Protein AF-A0AAV5GCY9-F1 (afdb_monomer_lite)

Radius of gyration: 39.82 Å; chains: 1; bounding box: 107×51×110 Å

Secondary structure (DSSP, 8-state):
------------------EE-TTT--EESSHHHHHHHHHH-TT-EEETTTTEEESSHHHHHHHHHH-TT-EE-SSSS-EESSHHHHHHHHHHHSEE---TTT--EESSHHHHHHHHHHHSSEETTTTEE-SSHHHHHHHHTSTTT----EE-SSTT---EESSHHHHHHHHHTT-STT---HHHHHHHHHHH-TT-SSB-TTSSSSEEETTTTEEESSHHHHHHHHHHTTT-GGGSHHHHHHHHHHHHHHT-S----

pLDDT: mean 84.49, std 14.39, range [27.75, 96.31]

Foldseek 3Di:
DDDDDDDDDDDPDPPLPWDADVVPGDTHSDPVVVVVCQVPPPCFCADPQVRDTDRDVVVSVVCLVPDPQWDDDPPDGDTDRHVVSNVVCQVPQWDALPDPVPRDIGRDPVVSLVCCVVPFLADPVVRDGDPDDVVSVVVCVDCVNQPFPAAALDPQARDGGSDLLRNQVVQCVQPGPVRRHQVNSLVLCVVLVPVCCFADPPDPAGGAHPLVRDGDNGVSVVVVVVVVCPSVQCVPVVSVVSVVVSSVVVNDPPDDD

InterPro domains:
  IPR013087 Zinc finger C2H2-type [PS00028] (97-120)
  IPR013087 Zinc finger C2H2-type [PS50157] (19-44)
  IPR013087 Zinc finger C2H2-type [PS50157] (207-227)
  IPR013087 Zinc finger C2H2-type [SM00355] (19-44)
  IPR013087 Zinc finger C2H2-type [SM00355] (45-70)
  IPR013087 Zinc finger C2H2-type [SM00355] (71-94)
  IPR013087 Zinc finger C2H2-type [SM00355] (95-120)
  IPR013087 Zinc finger C2H2-type [SM00355] (121-145)
  IPR013087 Zinc finger C2H2-type [SM00355] (150-172)
  IPR013087 Zinc finger C2H2-type [SM00355] (207-228)
  IPR036236 Zinc finger C2H2 superfamily [SSF57667] (203-227)

Organism: NCBI:txid86838

Structure (mmCIF, N/CA/C/O backbone):
data_AF-A0AAV5GCY9-F1
#
_entry.id   AF-A0AAV5GCY9-F1
#
loop_
_atom_site.group_PDB
_atom_site.id
_atom_site.type_symbol
_atom_site.label_atom_id
_atom_site.label_alt_id
_atom_site.label_comp_id
_atom_site.label_asym_id
_atom_site.label_entity_id
_atom_site.label_seq_id
_atom_site.pdbx_PDB_ins_code
_atom_site.Cartn_x
_atom_site.Cartn_y
_atom_site.Cartn_z
_atom_site.occupancy
_atom_site.B_iso_or_equiv
_atom_site.auth_seq_id
_atom_site.auth_comp_id
_atom_site.auth_asym_id
_atom_site.auth_atom_id
_atom_site.pdbx_PDB_model_num
ATOM 1 N N . MET A 1 1 ? 71.955 34.779 -68.362 1.00 32.94 1 MET A N 1
ATOM 2 C CA . MET A 1 1 ? 71.242 35.366 -69.518 1.00 32.94 1 MET A CA 1
ATOM 3 C C . MET A 1 1 ? 71.117 34.241 -70.536 1.00 32.94 1 MET A C 1
ATOM 5 O O . MET A 1 1 ? 72.150 33.699 -70.878 1.00 32.94 1 MET A O 1
ATOM 9 N N . SER A 1 2 ? 69.975 33.725 -70.971 1.00 30.73 2 SER A N 1
ATOM 10 C CA . SER A 1 2 ? 68.568 34.109 -70.846 1.00 30.73 2 SER A CA 1
ATOM 11 C C . SER A 1 2 ? 67.722 32.871 -71.202 1.00 30.73 2 SER A C 1
ATOM 13 O O . SER A 1 2 ? 68.187 32.002 -71.934 1.00 30.73 2 SER A O 1
ATOM 15 N N . TRP A 1 3 ? 66.513 32.781 -70.649 1.00 27.75 3 TRP A N 1
ATOM 16 C CA . TRP A 1 3 ? 65.523 31.716 -70.867 1.00 27.75 3 TRP A CA 1
ATOM 17 C C . TRP A 1 3 ? 64.824 31.798 -72.236 1.00 27.75 3 TRP A C 1
ATOM 19 O O . TRP A 1 3 ? 64.606 32.911 -72.707 1.00 27.75 3 TRP A O 1
ATOM 29 N N . SER A 1 4 ? 64.338 30.665 -72.776 1.00 30.11 4 SER A N 1
ATOM 30 C CA . SER A 1 4 ? 62.956 30.474 -73.312 1.00 30.11 4 SER A CA 1
ATOM 31 C C . SER A 1 4 ? 62.660 28.962 -73.478 1.00 30.11 4 SER A C 1
ATOM 33 O O . SER A 1 4 ? 63.442 28.282 -74.132 1.00 30.11 4 SER A O 1
ATOM 35 N N . SER A 1 5 ? 61.711 28.394 -72.712 1.00 35.44 5 SER A N 1
ATOM 36 C CA . SER A 1 5 ? 60.348 27.929 -73.111 1.00 35.44 5 SER A CA 1
ATOM 37 C C . SER A 1 5 ? 60.340 26.529 -73.773 1.00 35.44 5 SER A C 1
ATOM 39 O O . SER A 1 5 ? 61.157 26.266 -74.641 1.00 35.44 5 SER A O 1
ATOM 41 N N . SER A 1 6 ? 59.513 25.548 -73.381 1.00 32.75 6 SER A N 1
ATOM 42 C CA . SER A 1 6 ? 58.045 25.602 -73.287 1.00 32.75 6 SER A CA 1
ATOM 43 C C . SER A 1 6 ? 57.439 24.458 -72.447 1.00 32.75 6 SER A C 1
ATOM 45 O O . SER A 1 6 ? 58.016 23.380 -72.354 1.00 32.75 6 SER A O 1
ATOM 47 N N . ASP A 1 7 ? 56.257 24.752 -71.894 1.00 36.19 7 ASP A N 1
ATOM 48 C CA . ASP A 1 7 ? 55.122 23.909 -71.475 1.00 36.19 7 ASP A CA 1
ATOM 49 C C . ASP A 1 7 ? 55.261 22.388 -71.307 1.00 36.19 7 ASP A C 1
ATOM 51 O O . ASP A 1 7 ? 55.578 21.662 -72.246 1.00 36.19 7 ASP A O 1
ATOM 55 N N . SER A 1 8 ? 54.758 21.901 -70.166 1.00 35.72 8 SER A N 1
ATOM 56 C CA . SER A 1 8 ? 53.741 20.838 -70.125 1.00 35.72 8 SER A CA 1
ATOM 57 C C . SER A 1 8 ? 53.101 20.787 -68.740 1.00 35.72 8 SER A C 1
ATOM 59 O O . SER A 1 8 ? 53.726 20.411 -67.750 1.00 35.72 8 SER A O 1
ATOM 61 N N . SER A 1 9 ? 51.828 21.174 -68.682 1.00 48.03 9 SER A N 1
ATOM 62 C CA . SER A 1 9 ? 50.935 20.866 -67.571 1.00 48.03 9 SER A CA 1
ATOM 63 C C . SER A 1 9 ? 50.757 19.349 -67.463 1.00 48.03 9 SER A C 1
ATOM 65 O O . SER A 1 9 ? 50.351 18.708 -68.429 1.00 48.03 9 SER A O 1
ATOM 67 N N . SER A 1 10 ? 51.006 18.778 -66.287 1.00 42.69 10 SER A N 1
ATOM 68 C CA . SER A 1 10 ? 50.589 17.414 -65.955 1.00 42.69 10 SER A CA 1
ATOM 69 C C . SER A 1 10 ? 49.877 17.418 -64.605 1.00 42.69 10 SER A C 1
ATOM 71 O O . SER A 1 10 ? 50.486 17.344 -63.537 1.00 42.69 10 SER A O 1
ATOM 73 N N . ASP A 1 11 ? 48.566 17.598 -64.732 1.00 45.50 11 ASP A N 1
ATOM 74 C CA . ASP A 1 11 ? 47.480 17.069 -63.914 1.00 45.50 11 ASP A CA 1
ATOM 75 C C . ASP A 1 11 ? 47.922 16.051 -62.846 1.00 45.50 11 ASP A C 1
ATOM 77 O O . ASP A 1 11 ? 48.211 14.889 -63.131 1.00 45.50 11 ASP A O 1
ATOM 81 N N . SER A 1 12 ? 47.994 16.502 -61.594 1.00 42.00 12 SER A N 1
ATOM 82 C CA . SER A 1 12 ? 48.165 15.627 -60.433 1.00 42.00 12 SER A CA 1
ATOM 83 C C . SER A 1 12 ? 46.777 15.327 -59.877 1.00 42.00 12 SER A C 1
ATOM 85 O O . SER A 1 12 ? 46.265 16.023 -58.998 1.00 42.00 12 SER A O 1
ATOM 87 N N . GLY A 1 13 ? 46.155 14.293 -60.442 1.00 43.91 13 GLY A N 1
ATOM 88 C CA . GLY A 1 13 ? 44.880 13.758 -59.993 1.00 43.91 13 GLY A CA 1
ATOM 89 C C . GLY A 1 13 ? 44.927 13.362 -58.518 1.00 43.91 13 GLY A C 1
ATOM 90 O O . GLY A 1 13 ? 45.417 12.293 -58.155 1.00 43.91 13 GLY A O 1
ATOM 91 N N . TYR A 1 14 ? 44.352 14.206 -57.664 1.00 44.69 14 TYR A N 1
ATOM 92 C CA . TYR A 1 14 ? 43.830 13.776 -56.375 1.00 44.69 14 TYR A CA 1
ATOM 93 C C . TYR A 1 14 ? 42.652 12.842 -56.665 1.00 44.69 14 TYR A C 1
ATOM 95 O O . TYR A 1 14 ? 41.531 13.296 -56.911 1.00 44.69 14 TYR A O 1
ATOM 103 N N . TYR A 1 15 ? 42.892 11.531 -56.667 1.00 51.78 15 TYR A N 1
ATOM 104 C CA . TYR A 1 15 ? 41.814 10.551 -56.603 1.00 51.78 15 TYR A CA 1
ATOM 105 C C . TYR A 1 15 ? 41.057 10.782 -55.291 1.00 51.78 15 TYR A C 1
ATOM 107 O O . TYR A 1 15 ? 41.449 10.329 -54.221 1.00 51.78 15 TYR A O 1
ATOM 115 N N . SER A 1 16 ? 39.971 11.549 -55.378 1.00 59.72 16 SER A N 1
ATOM 116 C CA . SER A 1 16 ? 38.913 11.579 -54.377 1.00 59.72 16 SER A CA 1
ATOM 117 C C . SER A 1 16 ? 38.298 10.184 -54.364 1.00 59.72 16 SER A C 1
ATOM 119 O O . SER A 1 16 ? 37.393 9.888 -55.145 1.00 59.72 16 SER A O 1
ATOM 121 N N . GLU A 1 17 ? 38.841 9.305 -53.528 1.00 73.69 17 GLU A N 1
ATOM 122 C CA . GLU A 1 17 ? 38.306 7.966 -53.327 1.00 73.69 17 GLU A CA 1
ATOM 123 C C . GLU A 1 17 ? 36.902 8.108 -52.730 1.00 73.69 17 GLU A C 1
ATOM 125 O O . GLU A 1 17 ? 36.712 8.476 -51.570 1.00 73.69 17 GLU A O 1
ATOM 130 N N . ARG A 1 18 ? 35.889 7.947 -53.586 1.00 82.19 18 ARG A N 1
ATOM 131 C CA . ARG A 1 18 ? 34.488 8.042 -53.185 1.00 82.19 18 ARG A CA 1
ATOM 132 C C . ARG A 1 18 ? 34.117 6.782 -52.421 1.00 82.19 18 ARG A C 1
ATOM 134 O O . ARG A 1 18 ? 34.361 5.670 -52.880 1.00 82.19 18 ARG A O 1
ATOM 141 N N . ILE A 1 19 ? 33.475 6.964 -51.278 1.00 86.88 19 ILE A N 1
ATOM 142 C CA . ILE A 1 19 ? 33.026 5.872 -50.425 1.00 86.88 19 ILE A CA 1
ATOM 143 C C . ILE A 1 19 ? 31.611 5.496 -50.855 1.00 86.88 19 ILE A C 1
ATOM 145 O O . ILE A 1 19 ? 30.683 6.296 -50.736 1.00 86.88 19 ILE A O 1
ATOM 149 N N . ARG A 1 20 ? 31.443 4.281 -51.377 1.00 85.94 20 ARG A N 1
ATOM 150 C CA . ARG A 1 20 ? 30.152 3.779 -51.854 1.00 85.94 20 ARG A CA 1
ATOM 151 C C . ARG A 1 20 ? 29.390 3.053 -50.748 1.00 85.94 20 ARG A C 1
ATOM 153 O O . ARG A 1 20 ? 29.887 2.084 -50.179 1.00 85.94 20 ARG A O 1
ATOM 160 N N . CYS A 1 21 ? 28.147 3.460 -50.519 1.00 85.19 21 CYS A N 1
ATOM 161 C CA . CYS A 1 21 ? 27.141 2.673 -49.812 1.00 85.19 21 CYS A CA 1
ATOM 162 C C . CYS A 1 21 ? 26.881 1.385 -50.601 1.00 85.19 21 CYS A C 1
ATOM 164 O O . CYS A 1 21 ? 26.284 1.431 -51.676 1.00 85.19 21 CYS A O 1
ATOM 166 N N . ARG A 1 22 ? 27.343 0.235 -50.101 1.00 77.06 22 ARG A N 1
ATOM 167 C CA . ARG A 1 22 ? 27.166 -1.056 -50.789 1.00 77.06 22 ARG A CA 1
ATOM 168 C C . ARG A 1 22 ? 25.694 -1.446 -50.995 1.00 77.06 22 ARG A C 1
ATOM 170 O O . ARG A 1 22 ? 25.385 -1.847 -52.113 1.00 77.06 22 ARG A O 1
ATOM 177 N N . PRO A 1 23 ? 24.784 -1.286 -50.013 1.00 73.31 23 PRO A N 1
ATOM 178 C CA . PRO A 1 23 ? 23.407 -1.755 -50.178 1.00 73.31 23 PRO A CA 1
ATOM 179 C C . PRO A 1 23 ? 22.561 -0.854 -51.095 1.00 73.31 23 PRO A C 1
ATOM 181 O O . PRO A 1 23 ? 21.661 -1.327 -51.779 1.00 73.31 23 PRO A O 1
ATOM 184 N N . CYS A 1 24 ? 22.865 0.447 -51.165 1.00 81.69 24 CYS A N 1
ATOM 185 C CA . CYS A 1 24 ? 22.074 1.423 -51.922 1.00 81.69 24 CYS A CA 1
ATOM 186 C C . CYS A 1 24 ? 22.770 1.998 -53.169 1.00 81.69 24 CYS A C 1
ATOM 188 O O . CYS A 1 24 ? 22.149 2.721 -53.950 1.00 81.69 24 CYS A O 1
ATOM 190 N N . GLY A 1 25 ? 24.068 1.735 -53.342 1.00 83.38 25 GLY A N 1
ATOM 191 C CA . GLY A 1 25 ? 24.880 2.184 -54.475 1.00 83.38 25 GLY A CA 1
ATOM 192 C C . GLY A 1 25 ? 25.250 3.673 -54.491 1.00 83.38 25 GLY A C 1
ATOM 193 O O . GLY A 1 25 ? 25.898 4.108 -55.441 1.00 83.38 25 GLY A O 1
ATOM 194 N N . ARG A 1 26 ? 24.866 4.473 -53.483 1.00 86.56 26 ARG A N 1
ATOM 195 C CA . ARG A 1 26 ? 25.207 5.909 -53.424 1.00 86.56 26 ARG A CA 1
ATOM 196 C C . ARG A 1 26 ? 26.676 6.139 -53.078 1.00 86.56 26 ARG A C 1
ATOM 198 O O . ARG A 1 26 ? 27.199 5.526 -52.154 1.00 86.56 26 ARG A O 1
ATOM 205 N N . ASP A 1 27 ? 27.297 7.087 -53.771 1.00 90.88 27 ASP A N 1
ATOM 206 C CA . ASP A 1 27 ? 28.681 7.500 -53.545 1.00 90.88 27 ASP A CA 1
ATOM 207 C C . ASP A 1 27 ? 28.753 8.752 -52.655 1.00 90.88 27 ASP A C 1
ATOM 209 O O . ASP A 1 27 ? 28.062 9.746 -52.893 1.00 90.88 27 ASP A O 1
ATOM 213 N N . PHE A 1 28 ? 29.639 8.725 -51.663 1.00 90.06 28 PHE A N 1
ATOM 214 C CA . PHE A 1 28 ? 29.877 9.806 -50.710 1.00 90.06 28 PHE A CA 1
ATOM 215 C C . PHE A 1 28 ? 31.332 10.267 -50.779 1.00 90.06 28 PHE A C 1
ATOM 217 O O . PHE A 1 28 ? 32.243 9.483 -51.035 1.00 90.06 28 PHE A O 1
ATOM 224 N N . LYS A 1 29 ? 31.567 11.561 -50.547 1.00 89.06 29 LYS A N 1
ATOM 225 C CA . LYS A 1 29 ? 32.923 12.139 -50.553 1.00 89.06 29 LYS A CA 1
ATOM 226 C C . LYS A 1 29 ? 33.670 11.955 -49.226 1.00 89.06 29 LYS A C 1
ATOM 228 O O . LYS A 1 29 ? 34.883 12.104 -49.204 1.00 89.06 29 LYS A O 1
ATOM 233 N N . GLN A 1 30 ? 32.952 11.696 -48.132 1.00 88.69 30 GLN A N 1
ATOM 234 C CA . GLN A 1 30 ? 33.478 11.602 -46.765 1.00 88.69 30 GLN A CA 1
ATOM 235 C C . GLN A 1 30 ? 32.725 10.510 -45.994 1.00 88.69 30 GLN A C 1
ATOM 237 O O . GLN A 1 30 ? 31.544 10.276 -46.265 1.00 88.69 30 GLN A O 1
ATOM 242 N N . ARG A 1 31 ? 33.400 9.855 -45.038 1.00 86.50 31 ARG A N 1
ATOM 243 C CA . ARG A 1 31 ? 32.840 8.745 -44.242 1.00 86.50 31 ARG A CA 1
ATOM 244 C C . ARG A 1 31 ? 31.673 9.200 -43.362 1.00 86.50 31 ARG A C 1
ATOM 246 O O . ARG A 1 31 ? 30.641 8.547 -43.364 1.00 86.50 31 ARG A O 1
ATOM 253 N N . GLU A 1 32 ? 31.788 10.366 -42.737 1.00 88.31 32 GLU A N 1
ATOM 254 C CA . GLU A 1 32 ? 30.741 10.977 -41.900 1.00 88.31 32 GLU A CA 1
ATOM 255 C C . GLU A 1 32 ? 29.411 11.151 -42.657 1.00 88.31 32 GLU A C 1
ATOM 257 O O . GLU A 1 32 ? 28.328 10.913 -42.119 1.00 88.31 32 GLU A O 1
ATOM 262 N N . HIS A 1 33 ? 29.474 11.511 -43.944 1.00 89.88 33 HIS A N 1
ATOM 263 C CA . HIS A 1 33 ? 28.285 11.636 -44.789 1.00 89.88 33 HIS A CA 1
ATOM 264 C C . HIS A 1 33 ? 27.650 10.280 -45.124 1.00 89.88 33 HIS A C 1
ATOM 266 O O . HIS A 1 33 ? 26.426 10.199 -45.229 1.00 89.88 33 HIS A O 1
ATOM 272 N N . LEU A 1 34 ? 28.457 9.225 -45.286 1.00 89.12 34 LEU A N 1
ATOM 273 C CA . LEU A 1 34 ? 27.946 7.863 -45.444 1.00 89.12 34 LEU A CA 1
ATOM 274 C C . LEU A 1 34 ? 27.286 7.382 -44.146 1.00 89.12 34 LEU A C 1
ATOM 276 O O . LEU A 1 34 ? 26.174 6.872 -44.196 1.00 89.12 34 LEU A O 1
ATOM 280 N N . GLU A 1 35 ? 27.922 7.578 -42.992 1.00 86.69 35 GLU A N 1
ATOM 281 C CA . GLU A 1 35 ? 27.365 7.189 -41.687 1.00 86.69 35 GLU A CA 1
ATOM 282 C C . GLU A 1 35 ? 26.045 7.914 -41.403 1.00 86.69 35 GLU A C 1
ATOM 284 O O . GLU A 1 35 ? 25.039 7.284 -41.077 1.00 86.69 35 GLU A O 1
ATOM 289 N N . THR A 1 36 ? 26.004 9.228 -41.642 1.00 88.69 36 THR A N 1
ATOM 290 C CA . THR A 1 36 ? 24.774 10.027 -41.531 1.00 88.69 36 THR A CA 1
ATOM 291 C C . THR A 1 36 ? 23.685 9.518 -42.477 1.00 88.69 36 THR A C 1
ATOM 293 O O . THR A 1 36 ? 22.506 9.506 -42.119 1.00 88.69 36 THR A O 1
ATOM 296 N N . HIS A 1 37 ? 24.054 9.087 -43.686 1.00 89.88 37 HIS A N 1
ATOM 297 C CA . HIS A 1 37 ? 23.112 8.483 -44.622 1.00 89.88 37 HIS A CA 1
ATOM 298 C C . HIS A 1 37 ? 22.570 7.141 -44.118 1.00 89.88 37 HIS A C 1
ATOM 300 O O . HIS A 1 37 ? 21.356 6.946 -44.160 1.00 89.88 37 HIS A O 1
ATOM 306 N N . LEU A 1 38 ? 23.435 6.248 -43.635 1.00 88.25 38 LEU A N 1
ATOM 307 C CA . LEU A 1 38 ? 23.048 4.928 -43.128 1.00 88.25 38 LEU A CA 1
ATOM 308 C C . LEU A 1 38 ? 22.129 5.029 -41.901 1.00 88.25 38 LEU A C 1
ATOM 310 O O . LEU A 1 38 ? 21.199 4.241 -41.776 1.00 88.25 38 LEU A O 1
ATOM 314 N N . LEU A 1 39 ? 22.334 6.028 -41.037 1.00 85.19 39 LEU A N 1
ATOM 315 C CA . LEU A 1 39 ? 21.514 6.241 -39.838 1.00 85.19 39 LEU A CA 1
ATOM 316 C C . LEU A 1 39 ? 20.130 6.845 -40.120 1.00 85.19 39 LEU A C 1
ATOM 318 O O . LEU A 1 39 ? 19.180 6.553 -39.401 1.00 85.19 39 LEU A O 1
ATOM 322 N N . ASN A 1 40 ? 20.014 7.716 -41.127 1.00 85.19 40 ASN A N 1
ATOM 323 C CA . ASN A 1 40 ? 18.791 8.501 -41.362 1.00 85.19 40 ASN A CA 1
ATOM 324 C C . ASN A 1 40 ? 17.963 8.023 -42.562 1.00 85.19 40 ASN A C 1
ATOM 326 O O . ASN A 1 40 ? 16.840 8.482 -42.776 1.00 85.19 40 ASN A O 1
ATOM 330 N N . SER A 1 41 ? 18.519 7.147 -43.394 1.00 86.19 41 SER A N 1
ATOM 331 C CA . SER A 1 41 ? 17.812 6.599 -44.545 1.00 86.19 41 SER A CA 1
ATOM 332 C C . SER A 1 41 ? 16.799 5.556 -44.092 1.00 86.19 41 SER A C 1
ATOM 334 O O . SER A 1 41 ? 17.158 4.564 -43.473 1.00 86.19 41 SER A O 1
ATOM 336 N N . ASN A 1 42 ? 15.546 5.706 -44.514 1.00 82.94 42 ASN A N 1
ATOM 337 C CA . ASN A 1 42 ? 14.511 4.687 -44.317 1.00 82.94 42 ASN A CA 1
ATOM 338 C C . ASN A 1 42 ? 14.753 3.384 -45.103 1.00 82.94 42 ASN A C 1
ATOM 340 O O . ASN A 1 42 ? 13.961 2.457 -44.990 1.00 82.94 42 ASN A O 1
ATOM 344 N N . LYS A 1 43 ? 15.801 3.339 -45.935 1.00 82.88 43 LYS A N 1
ATOM 345 C CA . LYS A 1 43 ? 16.224 2.147 -46.682 1.00 82.88 43 LYS A CA 1
ATOM 346 C C . LYS A 1 43 ? 17.263 1.300 -45.949 1.00 82.88 43 LYS A C 1
ATOM 348 O O . LYS A 1 43 ? 17.649 0.275 -46.491 1.00 82.88 43 LYS A O 1
ATOM 353 N N . HIS A 1 44 ? 17.750 1.764 -44.802 1.00 86.25 44 HIS A N 1
ATOM 354 C CA . HIS A 1 44 ? 18.764 1.077 -44.014 1.00 86.25 44 HIS A CA 1
ATOM 355 C C . HIS A 1 44 ? 18.246 0.880 -42.595 1.00 86.25 44 HIS A C 1
ATOM 357 O O . HIS A 1 44 ? 17.615 1.772 -42.019 1.00 86.25 44 HIS A O 1
ATOM 363 N N . HIS A 1 45 ? 18.550 -0.274 -42.017 1.00 90.88 45 HIS A N 1
ATOM 364 C CA . HIS A 1 45 ? 1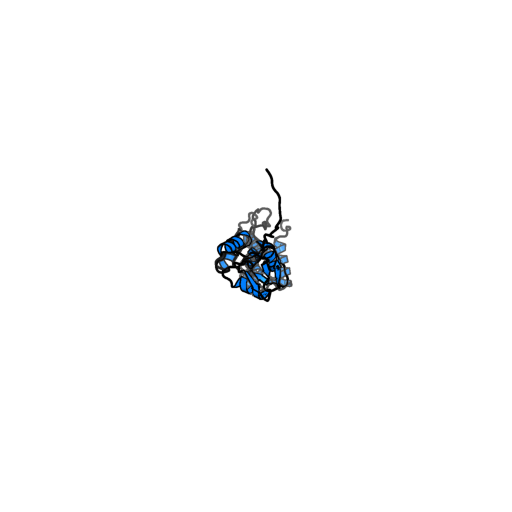8.347 -0.532 -40.598 1.00 90.88 45 HIS A CA 1
ATOM 365 C C . HIS A 1 45 ? 19.714 -0.781 -39.986 1.00 90.88 45 HIS A C 1
ATOM 367 O O . HIS A 1 45 ? 20.041 -1.884 -39.583 1.00 90.88 45 HIS A O 1
ATOM 373 N N . TYR A 1 46 ? 20.537 0.265 -39.961 1.00 89.69 46 TYR A N 1
ATOM 374 C CA . TYR A 1 46 ? 21.967 0.131 -39.723 1.00 89.69 46 TYR A CA 1
ATOM 375 C C . TYR A 1 46 ? 22.347 0.187 -38.238 1.00 89.69 46 TYR A C 1
ATOM 377 O O . TYR A 1 46 ? 21.977 1.117 -37.511 1.00 89.69 46 TYR A O 1
ATOM 385 N N . CYS A 1 47 ? 23.159 -0.773 -37.796 1.00 91.00 47 CYS A N 1
ATOM 386 C CA . CYS A 1 47 ? 23.856 -0.728 -36.520 1.00 91.00 47 CYS A CA 1
ATOM 387 C C . CYS A 1 47 ? 25.248 -0.114 -36.706 1.00 91.00 47 CYS A C 1
ATOM 389 O O . CYS A 1 47 ? 26.166 -0.769 -37.196 1.00 91.00 47 CYS A O 1
ATOM 391 N N . LEU A 1 48 ? 25.435 1.137 -36.271 1.00 87.31 48 LEU A N 1
ATOM 392 C CA . LEU A 1 48 ? 26.727 1.826 -36.393 1.00 87.31 48 LEU A CA 1
ATOM 393 C C . LEU A 1 48 ? 27.852 1.121 -35.620 1.00 87.31 48 LEU A C 1
ATOM 395 O O . LEU A 1 48 ? 28.963 1.020 -36.130 1.00 87.31 48 LEU A O 1
ATOM 399 N N . ARG A 1 49 ? 27.560 0.610 -34.417 1.00 89.12 49 ARG A N 1
ATOM 400 C CA . ARG A 1 49 ? 28.557 -0.024 -33.539 1.00 89.12 49 ARG A CA 1
ATOM 401 C C . ARG A 1 49 ? 29.104 -1.322 -34.138 1.00 89.12 49 ARG A C 1
ATOM 403 O O . ARG A 1 49 ? 30.311 -1.528 -34.135 1.00 89.12 49 ARG A O 1
ATOM 410 N N . CYS A 1 50 ? 28.230 -2.161 -34.690 1.00 90.88 50 CYS A N 1
ATOM 411 C CA . CYS A 1 50 ? 28.618 -3.425 -35.323 1.00 90.88 50 CYS A CA 1
ATOM 412 C C . CYS A 1 50 ? 28.963 -3.270 -36.809 1.00 90.88 50 CYS A C 1
ATOM 414 O O . CYS A 1 50 ? 29.536 -4.175 -37.404 1.00 90.88 50 CYS A O 1
ATOM 416 N N . SER A 1 51 ? 28.665 -2.107 -37.396 1.00 89.06 51 SER A N 1
ATOM 417 C CA . SER A 1 51 ? 28.800 -1.833 -38.828 1.00 89.06 51 SER A CA 1
ATOM 418 C C . SER A 1 51 ? 28.012 -2.804 -39.721 1.00 89.06 51 SER A C 1
ATOM 420 O O . SER A 1 51 ? 28.476 -3.193 -40.793 1.00 89.06 51 SER A O 1
ATOM 422 N N . GLU A 1 52 ? 26.807 -3.176 -39.285 1.00 88.38 52 GLU A N 1
ATOM 423 C CA . GLU A 1 52 ? 25.921 -4.123 -39.973 1.00 88.38 52 GLU A CA 1
ATOM 424 C C . GLU A 1 52 ? 24.628 -3.439 -40.430 1.00 88.38 52 GLU A C 1
ATOM 426 O O . GLU A 1 52 ? 24.055 -2.626 -39.703 1.00 88.38 52 GLU A O 1
ATOM 431 N N . ASP A 1 53 ? 24.176 -3.758 -41.645 1.00 89.44 53 ASP A N 1
ATOM 432 C CA . ASP A 1 53 ? 22.890 -3.313 -42.194 1.00 89.44 53 ASP A CA 1
ATOM 433 C C . ASP A 1 53 ? 21.912 -4.483 -42.185 1.00 89.44 53 ASP A C 1
ATOM 435 O O . ASP A 1 53 ? 22.256 -5.574 -42.643 1.00 89.44 53 ASP A O 1
ATOM 439 N N . PHE A 1 54 ? 20.715 -4.248 -41.658 1.00 90.69 54 PHE A N 1
ATOM 440 C CA . PHE A 1 54 ? 19.687 -5.265 -41.486 1.00 90.69 54 PHE A CA 1
ATOM 441 C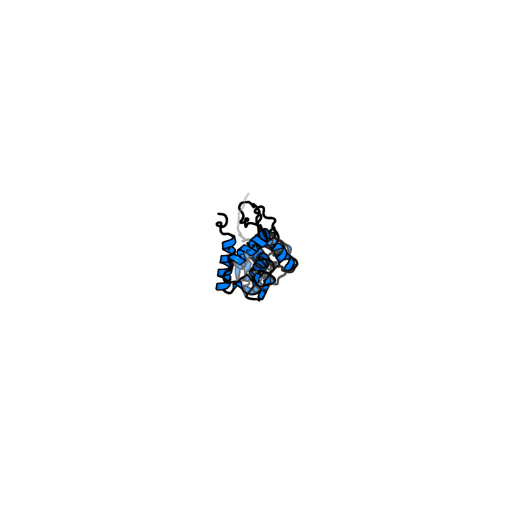 C . PHE A 1 54 ? 18.539 -5.047 -42.472 1.00 90.69 54 PHE A C 1
ATOM 443 O O . PHE A 1 54 ? 18.210 -3.912 -42.826 1.00 90.69 54 PHE A O 1
ATOM 450 N N . ASP A 1 55 ? 17.898 -6.138 -42.892 1.00 89.19 55 ASP A N 1
ATOM 451 C CA . ASP A 1 55 ? 16.799 -6.086 -43.862 1.00 89.19 55 ASP A CA 1
ATOM 452 C C . ASP A 1 55 ? 15.546 -5.418 -43.278 1.00 89.19 55 ASP A C 1
ATOM 454 O O . ASP A 1 55 ? 14.812 -4.733 -43.996 1.00 89.19 55 ASP A O 1
ATOM 458 N N . THR A 1 56 ? 15.304 -5.580 -41.970 1.00 91.56 56 THR A N 1
ATOM 459 C CA . THR A 1 56 ? 14.167 -4.963 -41.276 1.00 91.56 56 THR A CA 1
ATOM 460 C C . THR A 1 56 ? 14.558 -4.281 -39.965 1.00 91.56 56 THR A C 1
ATOM 462 O O . THR A 1 56 ? 15.578 -4.572 -39.339 1.00 91.56 56 THR A O 1
ATOM 465 N N . HIS A 1 57 ? 13.698 -3.366 -39.505 1.00 90.56 57 HIS A N 1
ATOM 466 C CA . HIS A 1 57 ? 13.862 -2.738 -38.195 1.00 90.56 57 HIS A CA 1
ATOM 467 C C . HIS A 1 57 ? 13.793 -3.757 -37.050 1.00 90.56 57 HIS A C 1
ATOM 469 O O . HIS A 1 57 ? 14.465 -3.560 -36.043 1.00 90.56 57 HIS A O 1
ATOM 475 N N . SER A 1 58 ? 12.999 -4.828 -37.195 1.00 93.69 58 SER A N 1
ATOM 476 C CA . SER A 1 58 ? 12.917 -5.883 -36.178 1.00 93.69 58 SER A CA 1
ATOM 477 C C . SER A 1 58 ? 14.256 -6.592 -36.040 1.00 93.69 58 SER A C 1
ATOM 479 O O . SER A 1 58 ? 14.766 -6.677 -34.931 1.00 93.69 58 SER A O 1
ATOM 481 N N . ASP A 1 59 ? 14.879 -6.965 -37.161 1.00 94.69 59 ASP A N 1
ATOM 482 C CA . ASP A 1 59 ? 16.169 -7.664 -37.159 1.00 94.69 59 ASP A CA 1
ATOM 483 C C . ASP A 1 59 ? 17.272 -6.819 -36.505 1.00 94.69 59 ASP A C 1
ATOM 485 O O . ASP A 1 59 ? 18.077 -7.336 -35.736 1.00 94.69 59 ASP A O 1
ATOM 489 N N . LEU A 1 60 ? 17.276 -5.498 -36.731 1.00 92.88 60 LEU A N 1
ATOM 490 C CA . LEU A 1 60 ? 18.184 -4.581 -36.031 1.00 92.88 60 LEU A CA 1
ATOM 491 C C . LEU A 1 60 ? 17.932 -4.567 -34.515 1.00 92.88 60 LEU A C 1
ATOM 493 O O . LEU A 1 60 ? 18.874 -4.491 -33.726 1.00 92.88 60 LEU A O 1
ATOM 497 N N . ILE A 1 61 ? 16.668 -4.564 -34.090 1.00 91.88 61 ILE A N 1
ATOM 498 C CA . ILE A 1 61 ? 16.312 -4.564 -32.667 1.00 91.88 61 ILE A CA 1
ATOM 499 C C . ILE A 1 61 ? 16.706 -5.888 -32.013 1.00 91.88 61 ILE A C 1
ATOM 501 O O . ILE A 1 61 ? 17.281 -5.851 -30.924 1.00 91.88 61 ILE A O 1
ATOM 505 N N . ASP A 1 62 ? 16.448 -7.010 -32.679 1.00 93.88 62 ASP A N 1
ATOM 506 C CA . ASP A 1 62 ? 16.796 -8.351 -32.213 1.00 93.88 62 ASP A CA 1
ATOM 507 C C . ASP A 1 62 ? 18.318 -8.509 -32.129 1.00 93.88 62 ASP A C 1
ATOM 509 O O . ASP A 1 62 ? 18.835 -8.846 -31.063 1.00 93.88 62 ASP A O 1
ATOM 513 N N . HIS A 1 63 ? 19.056 -8.086 -33.163 1.00 94.44 63 HIS A N 1
ATOM 514 C CA . HIS A 1 63 ? 20.518 -7.994 -33.127 1.00 94.44 63 HIS A CA 1
ATOM 515 C C . HIS A 1 63 ? 21.017 -7.224 -31.903 1.00 94.44 63 HIS A C 1
ATOM 517 O O . HIS A 1 63 ? 21.894 -7.697 -31.185 1.00 94.44 63 HIS A O 1
ATOM 523 N N . LYS A 1 64 ? 20.457 -6.042 -31.622 1.00 92.88 64 LYS A N 1
ATOM 524 C CA . LYS A 1 64 ? 20.898 -5.249 -30.467 1.00 92.88 64 LYS A CA 1
ATOM 525 C C . LYS A 1 64 ? 20.497 -5.845 -29.115 1.00 92.88 64 LYS A C 1
ATOM 527 O O . LYS A 1 64 ? 21.038 -5.419 -28.101 1.00 92.88 64 LYS A O 1
ATOM 532 N N . ASN A 1 65 ? 19.517 -6.742 -29.068 1.00 91.06 65 ASN A N 1
ATOM 533 C CA . ASN A 1 65 ? 19.119 -7.421 -27.835 1.00 91.06 65 ASN A CA 1
ATOM 534 C C . ASN A 1 65 ? 19.964 -8.677 -27.577 1.00 91.06 65 ASN A C 1
ATOM 536 O O . ASN A 1 65 ? 20.135 -9.062 -26.423 1.00 91.06 65 ASN A O 1
ATOM 540 N N . GLU A 1 66 ? 20.473 -9.308 -28.636 1.00 89.94 66 GLU A N 1
ATOM 541 C CA . GLU A 1 66 ? 21.251 -10.552 -28.568 1.00 89.94 66 GLU A CA 1
ATOM 542 C C . GLU A 1 66 ? 22.767 -10.323 -28.640 1.00 89.94 66 GLU A C 1
ATOM 544 O O . GLU A 1 66 ? 23.552 -11.165 -28.198 1.00 89.94 66 GLU A O 1
ATOM 549 N N . SER A 1 67 ? 23.201 -9.187 -29.188 1.00 91.25 67 SER A N 1
ATOM 550 C CA . SER A 1 67 ? 24.617 -8.873 -29.323 1.00 91.25 67 SER A CA 1
ATOM 551 C C . SER A 1 67 ? 25.245 -8.475 -27.988 1.00 91.25 67 SER A C 1
ATOM 553 O O . SER A 1 67 ? 24.822 -7.536 -27.322 1.00 91.25 67 SER A O 1
ATOM 555 N N . TRP A 1 68 ? 26.365 -9.120 -27.675 1.00 88.88 68 TRP A N 1
ATOM 556 C CA . TRP A 1 68 ? 27.272 -8.808 -26.570 1.00 88.88 68 TRP A CA 1
ATOM 557 C C . TRP A 1 68 ? 27.871 -7.393 -26.626 1.00 88.88 68 TRP A C 1
ATOM 559 O O . TRP A 1 68 ? 28.369 -6.902 -25.617 1.00 88.88 68 TRP A O 1
ATOM 569 N N . SER A 1 69 ? 27.823 -6.723 -27.782 1.00 91.00 69 SER A N 1
ATOM 570 C CA . SER A 1 69 ? 28.281 -5.337 -27.939 1.00 91.00 69 SER A CA 1
ATOM 571 C C . SER A 1 69 ? 27.224 -4.291 -27.569 1.00 91.00 69 SER A C 1
ATOM 573 O O . SER A 1 69 ? 27.487 -3.095 -27.706 1.00 91.00 69 SER A O 1
ATOM 575 N N . HIS A 1 70 ? 26.018 -4.705 -27.172 1.00 94.00 70 HIS A N 1
ATOM 576 C CA . HIS A 1 70 ? 24.898 -3.819 -26.871 1.00 94.00 70 HIS A CA 1
ATOM 577 C C . HIS A 1 70 ? 24.320 -4.108 -25.486 1.00 94.00 70 HIS A C 1
ATOM 579 O O . HIS A 1 70 ? 23.800 -5.186 -25.222 1.00 94.00 70 HIS A O 1
ATOM 585 N N . HIS A 1 71 ? 24.344 -3.100 -24.613 1.00 94.44 71 HIS A N 1
ATOM 586 C CA . HIS A 1 71 ? 23.760 -3.175 -23.274 1.00 94.44 71 HIS A CA 1
ATOM 587 C C . HIS A 1 71 ? 22.584 -2.202 -23.182 1.00 94.44 71 HIS A C 1
ATOM 589 O O . HIS A 1 71 ? 22.706 -1.049 -22.753 1.00 94.44 71 HIS A O 1
ATOM 595 N N . ARG A 1 72 ? 21.422 -2.657 -23.660 1.00 94.19 72 ARG A N 1
ATOM 596 C CA . ARG A 1 72 ? 20.248 -1.801 -23.856 1.00 94.19 72 ARG A CA 1
ATOM 597 C C . ARG A 1 72 ? 19.381 -1.658 -22.619 1.00 94.19 72 ARG A C 1
ATOM 599 O O . ARG A 1 72 ? 19.057 -2.624 -21.931 1.00 94.19 72 ARG A O 1
ATOM 606 N N . CYS A 1 73 ? 18.915 -0.433 -22.396 1.00 94.31 73 CYS A N 1
ATOM 607 C CA . CYS A 1 73 ? 17.915 -0.171 -21.377 1.00 94.31 73 CYS A CA 1
ATOM 608 C C . CYS A 1 73 ? 16.520 -0.601 -21.859 1.00 94.31 73 CYS A C 1
ATOM 610 O O . CYS A 1 73 ? 16.086 -0.170 -22.926 1.00 94.31 73 CYS A O 1
ATOM 612 N N . PRO A 1 74 ? 15.757 -1.377 -21.066 1.00 91.75 74 PRO A N 1
ATOM 613 C CA . PRO A 1 74 ? 14.415 -1.808 -21.456 1.00 91.75 74 PRO A CA 1
ATOM 614 C C . PRO A 1 74 ? 13.349 -0.701 -21.357 1.00 91.75 74 PRO A C 1
ATOM 616 O O . PRO A 1 74 ? 12.211 -0.917 -21.763 1.00 91.75 74 PRO A O 1
ATOM 619 N N . LEU A 1 75 ? 13.672 0.464 -20.782 1.00 93.56 75 LEU A N 1
ATOM 620 C CA . LEU A 1 75 ? 12.708 1.548 -20.534 1.00 93.56 75 LEU A CA 1
ATOM 621 C C . LEU A 1 75 ? 12.929 2.793 -21.394 1.00 93.56 75 LEU A C 1
ATOM 623 O O . LEU A 1 75 ? 12.061 3.666 -21.435 1.00 93.56 75 LEU A O 1
ATOM 627 N N . CYS A 1 76 ? 14.081 2.911 -22.047 1.00 94.31 76 CYS A N 1
ATOM 628 C CA . CYS A 1 76 ? 14.406 4.062 -22.876 1.00 94.31 76 CYS A CA 1
ATOM 629 C C . CYS A 1 76 ? 15.346 3.664 -24.018 1.00 94.31 76 CYS A C 1
ATOM 631 O O . CYS A 1 76 ? 15.615 2.491 -24.249 1.00 94.31 76 CYS A O 1
ATOM 633 N N . THR A 1 77 ? 15.841 4.646 -24.763 1.00 92.75 77 THR A N 1
ATOM 634 C CA . THR A 1 77 ? 16.691 4.416 -25.937 1.00 92.75 77 THR A CA 1
ATOM 635 C C . THR A 1 77 ? 18.178 4.262 -25.604 1.00 92.75 77 THR A C 1
ATOM 637 O O . THR A 1 77 ? 18.990 4.247 -26.523 1.00 92.75 77 THR A O 1
ATOM 640 N N . PHE A 1 78 ? 18.553 4.189 -24.322 1.00 95.50 78 PHE A N 1
ATOM 641 C CA . PHE A 1 78 ? 19.949 4.044 -23.908 1.00 95.50 78 PHE A CA 1
ATOM 642 C C . PHE A 1 78 ? 20.543 2.699 -24.352 1.00 95.50 78 PHE A C 1
ATOM 644 O O . PHE A 1 78 ? 19.887 1.658 -24.258 1.00 95.50 78 PHE A O 1
ATOM 651 N N . ASP A 1 79 ? 21.794 2.742 -24.808 1.00 94.44 79 ASP A N 1
ATOM 652 C CA . ASP A 1 79 ? 22.533 1.618 -25.381 1.00 94.44 79 ASP A CA 1
ATOM 653 C C . ASP A 1 79 ? 24.023 1.735 -25.013 1.00 94.44 79 ASP A C 1
ATOM 655 O O . ASP A 1 79 ? 24.780 2.471 -25.655 1.00 94.44 79 ASP A O 1
ATOM 659 N N . GLY A 1 80 ? 24.419 1.048 -23.940 1.00 94.00 80 GLY A N 1
ATOM 660 C CA . GLY A 1 80 ? 25.787 1.039 -23.415 1.00 94.00 80 GLY A CA 1
ATOM 661 C C . GLY A 1 80 ? 26.717 0.106 -24.188 1.00 94.00 80 GLY A C 1
ATOM 662 O O . GLY A 1 80 ? 26.255 -0.827 -24.850 1.00 94.00 80 GLY A O 1
ATOM 663 N N . GLU A 1 81 ? 28.021 0.365 -24.108 1.00 91.50 81 GLU A N 1
ATOM 664 C CA . GLU A 1 81 ? 29.054 -0.494 -24.703 1.00 91.50 81 GLU A CA 1
ATOM 665 C C . GLU A 1 81 ? 29.403 -1.641 -23.755 1.00 91.50 81 GLU A C 1
ATOM 667 O O . GLU A 1 81 ? 29.546 -2.781 -24.194 1.00 91.50 81 GLU A O 1
ATOM 672 N N . GLU A 1 82 ? 29.423 -1.356 -22.454 1.00 92.75 82 GLU A N 1
ATOM 673 C CA . GLU A 1 82 ? 29.698 -2.321 -21.393 1.00 92.75 82 GLU A CA 1
ATOM 674 C C . GLU A 1 82 ? 28.483 -2.533 -20.474 1.00 92.75 82 GLU A C 1
ATOM 676 O O . GLU A 1 82 ? 27.608 -1.674 -20.336 1.00 92.75 82 GLU A O 1
ATOM 681 N N . ASP A 1 83 ? 28.451 -3.662 -19.764 1.00 92.25 83 ASP A N 1
ATOM 682 C CA . ASP A 1 83 ? 27.403 -3.964 -18.777 1.00 92.25 83 ASP A CA 1
ATOM 683 C C . ASP A 1 83 ? 27.333 -2.915 -17.651 1.00 92.25 83 ASP A C 1
ATOM 685 O O . ASP A 1 83 ? 26.255 -2.540 -17.170 1.00 92.25 83 ASP A O 1
ATOM 689 N N . TYR A 1 84 ? 28.492 -2.360 -17.279 1.00 94.69 84 TYR A N 1
ATOM 690 C CA . TYR A 1 84 ? 28.578 -1.285 -16.296 1.00 94.69 84 TYR A CA 1
ATOM 691 C C . TYR A 1 84 ? 27.833 -0.018 -16.744 1.00 94.69 84 TYR A C 1
ATOM 693 O O . TYR A 1 84 ? 27.183 0.629 -15.915 1.00 94.69 84 TYR A O 1
ATOM 701 N N . ASP A 1 85 ? 27.861 0.314 -18.040 1.00 95.56 85 ASP A N 1
ATOM 702 C CA . ASP A 1 85 ? 27.173 1.490 -18.583 1.00 95.56 85 ASP A CA 1
ATOM 703 C C . ASP A 1 85 ? 25.665 1.387 -18.369 1.00 95.56 85 ASP A C 1
ATOM 705 O O . ASP A 1 85 ? 25.026 2.336 -17.905 1.00 95.56 85 ASP A O 1
ATOM 709 N N . LEU A 1 86 ? 25.095 0.216 -18.665 1.00 94.81 86 LEU A N 1
ATOM 710 C CA . LEU A 1 86 ? 23.675 -0.052 -18.463 1.00 94.81 86 LEU A CA 1
ATOM 711 C C . LEU A 1 86 ? 23.312 -0.029 -16.979 1.00 94.81 86 LEU A C 1
ATOM 713 O O . LEU A 1 86 ? 22.314 0.591 -16.597 1.00 94.81 86 LEU A O 1
ATOM 717 N N . THR A 1 87 ? 24.125 -0.660 -16.133 1.00 94.12 87 THR A N 1
ATOM 718 C CA . THR A 1 87 ? 23.888 -0.687 -14.686 1.00 94.12 87 THR A CA 1
ATOM 719 C C . THR A 1 87 ? 23.885 0.723 -14.093 1.00 94.12 87 THR A C 1
ATOM 721 O O . THR A 1 87 ? 22.918 1.102 -13.423 1.00 94.12 87 THR A O 1
ATOM 724 N N . SER A 1 88 ? 24.903 1.525 -14.414 1.00 96.00 88 SER A N 1
ATOM 725 C CA . SER A 1 88 ? 25.030 2.924 -13.987 1.00 96.00 88 SER A CA 1
ATOM 726 C C . SER A 1 88 ? 23.910 3.803 -14.549 1.00 96.00 88 SER A C 1
ATOM 728 O O . SER A 1 88 ? 23.340 4.632 -13.833 1.00 96.00 88 SER A O 1
ATOM 730 N N . HIS A 1 89 ? 23.529 3.599 -15.814 1.00 96.31 89 HIS A N 1
ATOM 731 C CA . HIS A 1 89 ? 22.393 4.286 -16.420 1.00 96.31 89 HIS A CA 1
ATOM 732 C C . HIS A 1 89 ? 21.094 4.010 -15.655 1.00 96.31 89 HIS A C 1
ATOM 734 O O . HIS A 1 89 ? 20.395 4.956 -15.287 1.00 96.31 89 HIS A O 1
ATOM 740 N N . ILE A 1 90 ? 20.779 2.740 -15.377 1.00 94.81 90 ILE A N 1
ATOM 741 C CA . ILE A 1 90 ? 19.558 2.362 -14.651 1.00 94.81 90 ILE A CA 1
ATOM 742 C C . ILE A 1 90 ? 19.535 3.008 -13.261 1.00 94.81 90 ILE A C 1
ATOM 744 O O . ILE A 1 90 ? 18.491 3.519 -12.859 1.00 94.81 90 ILE A O 1
ATOM 748 N N . ASP A 1 91 ? 20.664 3.031 -12.552 1.00 92.44 91 ASP A N 1
ATOM 749 C CA . ASP A 1 91 ? 20.750 3.603 -11.201 1.00 92.44 91 ASP A CA 1
ATOM 750 C C . ASP A 1 91 ? 20.553 5.126 -11.177 1.00 92.44 91 ASP A C 1
ATOM 752 O O . ASP A 1 91 ? 20.084 5.679 -10.180 1.00 92.44 91 ASP A O 1
ATOM 756 N N . ARG A 1 92 ? 20.894 5.815 -12.273 1.00 94.88 92 ARG A N 1
ATOM 757 C CA . ARG A 1 92 ? 20.815 7.282 -12.384 1.00 94.88 92 ARG A CA 1
ATOM 758 C C . ARG A 1 92 ? 19.528 7.782 -13.036 1.00 94.88 92 ARG A C 1
ATOM 760 O O . ARG A 1 92 ? 19.075 8.875 -12.706 1.00 94.88 92 ARG A O 1
ATOM 767 N N . ALA A 1 93 ? 18.979 7.029 -13.985 1.00 94.94 93 ALA A N 1
ATOM 768 C CA . ALA A 1 93 ? 17.851 7.452 -14.818 1.00 94.94 93 ALA A CA 1
ATOM 769 C C . ALA A 1 93 ? 16.529 6.762 -14.452 1.00 94.94 93 ALA A C 1
ATOM 771 O O . ALA A 1 93 ? 15.457 7.237 -14.837 1.00 94.94 93 ALA A O 1
ATOM 772 N N . HIS A 1 94 ? 16.585 5.644 -13.730 1.00 95.94 94 HIS A N 1
ATOM 773 C CA . HIS A 1 94 ? 15.429 4.811 -13.428 1.00 95.94 94 HIS A CA 1
ATOM 774 C C . HIS A 1 94 ? 15.398 4.397 -11.954 1.00 95.94 94 HIS A C 1
ATOM 776 O O . HIS A 1 94 ? 16.223 4.788 -11.133 1.00 95.94 94 HIS A O 1
ATOM 782 N N . TYR A 1 95 ? 14.369 3.634 -11.593 1.00 94.75 95 TYR A N 1
ATOM 783 C CA . TYR A 1 95 ? 14.066 3.276 -10.217 1.00 94.75 95 TYR A CA 1
ATOM 784 C C . TYR A 1 95 ? 13.958 1.765 -10.076 1.00 94.75 95 TYR A C 1
ATOM 786 O O . TYR A 1 95 ? 12.959 1.157 -10.462 1.00 94.75 95 TYR A O 1
ATOM 794 N N . ARG A 1 96 ? 14.972 1.149 -9.469 1.00 93.94 96 ARG A N 1
ATOM 795 C CA . ARG A 1 96 ? 14.932 -0.277 -9.129 1.00 93.94 96 ARG A CA 1
ATOM 796 C C . ARG A 1 96 ? 13.971 -0.535 -7.974 1.00 93.94 96 ARG A C 1
ATOM 798 O O . ARG A 1 96 ? 13.900 0.240 -7.015 1.00 93.94 96 ARG A O 1
ATOM 805 N N . CYS A 1 97 ? 13.268 -1.663 -8.024 1.00 93.38 97 CYS A N 1
ATOM 806 C CA . CYS A 1 97 ? 12.467 -2.136 -6.900 1.00 93.38 97 CYS A CA 1
ATOM 807 C C . CYS A 1 97 ? 13.331 -2.375 -5.651 1.00 93.38 97 CYS A C 1
ATOM 809 O O . CYS A 1 97 ? 12.865 -2.105 -4.548 1.00 93.38 97 CYS A O 1
ATOM 811 N N . GLY A 1 98 ? 14.597 -2.776 -5.797 1.00 87.81 98 GLY A N 1
ATOM 812 C CA . GLY A 1 98 ? 15.542 -2.924 -4.680 1.00 87.81 98 GLY A CA 1
ATOM 813 C C . GLY A 1 98 ? 15.346 -4.187 -3.836 1.00 87.81 98 GLY A C 1
ATOM 814 O O . GLY A 1 98 ? 15.920 -4.275 -2.760 1.00 87.81 98 GLY A O 1
ATOM 815 N N . LEU A 1 99 ? 14.524 -5.126 -4.312 1.00 89.44 99 LEU A N 1
ATOM 816 C CA . LEU A 1 99 ? 14.520 -6.514 -3.858 1.00 89.44 99 LEU A CA 1
ATOM 817 C C . LEU A 1 99 ? 15.207 -7.360 -4.929 1.00 89.44 99 LEU A C 1
ATOM 819 O O . LEU A 1 99 ? 14.860 -7.237 -6.111 1.00 89.44 99 LEU A O 1
ATOM 823 N N . ASP A 1 100 ? 16.169 -8.177 -4.505 1.00 85.25 100 ASP A N 1
ATOM 824 C CA . ASP A 1 100 ? 17.061 -8.928 -5.395 1.00 85.25 100 ASP A CA 1
ATOM 825 C C . ASP A 1 100 ? 16.306 -9.960 -6.244 1.00 85.25 100 ASP A C 1
ATOM 827 O O . ASP A 1 100 ? 16.604 -10.136 -7.421 1.00 85.25 100 ASP A O 1
ATOM 831 N N . ASP A 1 101 ? 15.273 -10.584 -5.680 1.00 88.25 101 ASP A N 1
ATOM 832 C CA . ASP A 1 101 ? 14.420 -11.572 -6.348 1.00 88.25 101 ASP A CA 1
ATOM 833 C C . ASP A 1 101 ? 13.391 -10.953 -7.309 1.00 88.25 101 ASP A C 1
ATOM 835 O O . ASP A 1 101 ? 12.849 -11.638 -8.175 1.00 88.25 101 ASP A O 1
ATOM 839 N N . CYS A 1 102 ? 13.117 -9.652 -7.188 1.00 92.31 102 CYS A N 1
ATOM 840 C CA . CYS A 1 102 ? 12.144 -8.968 -8.029 1.00 92.31 102 CYS A CA 1
ATOM 841 C C . CYS A 1 102 ? 12.764 -8.422 -9.319 1.00 92.31 102 CYS A C 1
ATOM 843 O O . CYS A 1 102 ? 12.140 -8.491 -10.379 1.00 92.31 102 CYS A O 1
ATOM 845 N N . GLY A 1 103 ? 13.941 -7.792 -9.230 1.00 89.38 103 GLY A N 1
ATOM 846 C CA . GLY A 1 103 ? 14.659 -7.229 -10.384 1.00 89.38 103 GLY A CA 1
ATOM 847 C C . GLY A 1 103 ? 13.915 -6.146 -11.190 1.00 89.38 103 GLY A C 1
ATOM 848 O O . GLY A 1 103 ? 14.441 -5.648 -12.183 1.00 89.38 103 GLY A O 1
ATOM 849 N N . ARG A 1 104 ? 12.694 -5.746 -10.798 1.00 94.12 104 ARG A N 1
ATOM 850 C CA . ARG A 1 104 ? 11.862 -4.819 -11.579 1.00 94.12 104 ARG A CA 1
ATOM 851 C C . ARG A 1 104 ? 12.464 -3.414 -11.596 1.00 94.12 104 ARG A C 1
ATOM 853 O O . ARG A 1 104 ? 12.765 -2.842 -10.547 1.00 94.12 104 ARG A O 1
ATOM 860 N N . ILE A 1 105 ? 12.556 -2.835 -12.791 1.00 94.56 105 ILE A N 1
ATOM 861 C CA . ILE A 1 105 ? 12.981 -1.451 -13.030 1.00 94.56 105 ILE A CA 1
ATOM 862 C C . ILE A 1 105 ? 11.755 -0.637 -13.445 1.00 94.56 105 ILE A C 1
ATOM 864 O O . ILE A 1 105 ? 10.941 -1.092 -14.250 1.00 94.56 105 ILE A O 1
ATOM 868 N N . LEU A 1 106 ? 11.600 0.548 -12.862 1.00 95.81 106 LEU A N 1
ATOM 869 C CA . LEU A 1 106 ? 10.488 1.459 -13.101 1.00 95.81 106 LEU A CA 1
ATOM 870 C C . LEU A 1 106 ? 11.014 2.805 -13.596 1.00 95.81 106 LEU A C 1
ATOM 872 O O . LEU A 1 106 ? 12.083 3.257 -13.194 1.00 95.81 106 LEU A O 1
ATOM 876 N N . SER A 1 107 ? 10.232 3.473 -14.439 1.00 94.81 107 SER A N 1
ATOM 877 C CA . SER A 1 107 ? 10.600 4.776 -15.000 1.00 94.81 107 SER A CA 1
ATOM 878 C C . SER A 1 107 ? 10.462 5.928 -14.001 1.00 94.81 107 SER A C 1
ATOM 880 O O . SER A 1 107 ? 11.101 6.959 -14.178 1.00 94.81 107 SER A O 1
ATOM 882 N N . THR A 1 108 ? 9.654 5.776 -12.943 1.00 94.81 108 THR A N 1
ATOM 883 C CA . THR A 1 108 ? 9.381 6.843 -11.964 1.00 94.81 108 THR A CA 1
ATOM 884 C C . THR A 1 108 ? 9.379 6.338 -10.517 1.00 94.81 108 THR A C 1
ATOM 886 O O . THR A 1 108 ? 9.019 5.188 -10.245 1.00 94.81 108 THR A O 1
ATOM 889 N N . ALA A 1 109 ? 9.729 7.216 -9.566 1.00 91.25 109 ALA A N 1
ATOM 890 C CA . ALA A 1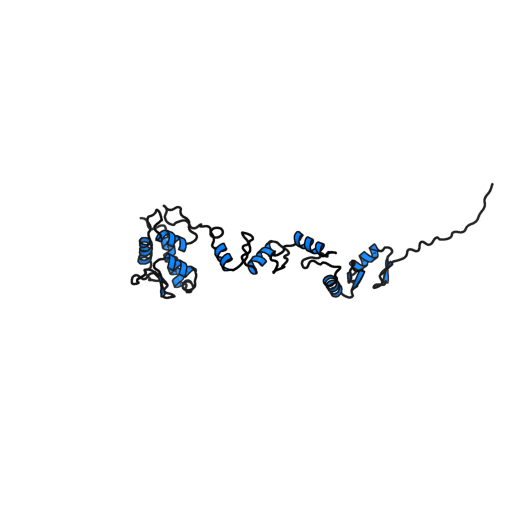 109 ? 9.684 6.911 -8.133 1.00 91.25 109 ALA A CA 1
ATOM 891 C C . ALA A 1 109 ? 8.270 6.540 -7.637 1.00 91.25 109 ALA A C 1
ATOM 893 O O . ALA A 1 109 ? 8.143 5.501 -6.984 1.00 91.25 109 ALA A O 1
ATOM 894 N N . PRO A 1 110 ? 7.193 7.283 -7.982 1.00 92.81 110 PRO A N 1
ATOM 895 C CA . PRO A 1 110 ? 5.837 6.884 -7.602 1.00 92.81 110 PRO A CA 1
ATOM 896 C C . PRO A 1 110 ? 5.434 5.525 -8.188 1.00 92.81 110 PRO A C 1
ATOM 898 O O . PRO A 1 110 ? 4.795 4.727 -7.504 1.00 92.81 110 PRO A O 1
ATOM 901 N N . GLY A 1 111 ? 5.850 5.228 -9.427 1.00 94.31 111 GLY A N 1
ATOM 902 C CA . GLY A 1 111 ? 5.611 3.930 -10.059 1.00 94.31 111 GLY A CA 1
ATOM 903 C C . GLY A 1 111 ? 6.291 2.781 -9.313 1.00 94.31 111 GLY A C 1
ATOM 904 O O . GLY A 1 111 ? 5.675 1.738 -9.089 1.00 94.31 111 GLY A O 1
ATOM 905 N N . ARG A 1 112 ? 7.531 2.987 -8.850 1.00 95.06 112 ARG A N 1
ATOM 906 C CA . ARG A 1 112 ? 8.251 2.032 -7.993 1.00 95.06 112 ARG A CA 1
ATOM 907 C C . ARG A 1 112 ? 7.515 1.779 -6.683 1.00 95.06 112 ARG A C 1
ATOM 909 O O . ARG A 1 112 ? 7.349 0.623 -6.302 1.00 95.06 112 ARG A O 1
ATOM 916 N N . ASP A 1 113 ? 7.064 2.822 -5.997 1.00 91.94 113 ASP A N 1
ATOM 917 C CA . ASP A 1 113 ? 6.420 2.662 -4.688 1.00 91.94 113 ASP A CA 1
ATOM 918 C C . ASP A 1 113 ? 5.030 2.021 -4.804 1.00 91.94 113 ASP A C 1
ATOM 920 O O . ASP A 1 113 ? 4.653 1.206 -3.958 1.00 91.94 113 ASP A O 1
ATOM 924 N N . MET A 1 114 ? 4.299 2.311 -5.886 1.00 92.62 114 MET A N 1
ATOM 925 C CA . MET A 1 114 ? 3.054 1.617 -6.221 1.00 92.62 114 MET A CA 1
ATOM 926 C C . MET A 1 114 ? 3.297 0.131 -6.495 1.00 92.62 114 MET A C 1
ATOM 928 O O . MET A 1 114 ? 2.623 -0.708 -5.900 1.00 92.62 114 MET A O 1
ATOM 932 N N . HIS A 1 115 ? 4.281 -0.199 -7.339 1.00 94.69 115 HIS A N 1
ATOM 933 C CA . HIS A 1 115 ? 4.676 -1.585 -7.596 1.00 94.69 115 HIS A CA 1
ATOM 934 C C . HIS A 1 115 ? 5.040 -2.308 -6.293 1.00 94.69 115 HIS A C 1
ATOM 936 O O . HIS A 1 115 ? 4.522 -3.390 -6.026 1.00 94.69 115 HIS A O 1
ATOM 942 N N . ARG A 1 116 ? 5.867 -1.682 -5.446 1.00 94.62 116 ARG A N 1
ATOM 943 C CA . ARG A 1 116 ? 6.279 -2.264 -4.166 1.00 94.62 116 ARG A CA 1
ATOM 944 C C . ARG A 1 116 ? 5.101 -2.543 -3.244 1.00 94.62 116 ARG A C 1
ATOM 946 O O . ARG A 1 116 ? 5.091 -3.585 -2.613 1.00 94.62 116 ARG A O 1
ATOM 953 N N . ARG A 1 117 ? 4.109 -1.654 -3.173 1.00 90.94 117 ARG A N 1
ATOM 954 C CA . ARG A 1 117 ? 2.906 -1.876 -2.354 1.00 90.94 117 ARG A CA 1
ATOM 955 C C . ARG A 1 117 ? 1.990 -2.964 -2.928 1.00 90.94 117 ARG A C 1
ATOM 957 O O . ARG A 1 117 ? 1.322 -3.647 -2.164 1.00 90.94 117 ARG A O 1
ATOM 964 N N . ALA A 1 118 ? 1.915 -3.077 -4.253 1.00 91.44 118 ALA A N 1
ATOM 965 C CA . ALA A 1 118 ? 1.013 -4.012 -4.923 1.00 91.44 118 ALA A CA 1
ATOM 966 C C . ALA A 1 118 ? 1.550 -5.450 -4.952 1.00 91.44 118 ALA A C 1
ATOM 968 O O . ALA A 1 118 ? 0.765 -6.391 -4.924 1.00 91.44 118 ALA A O 1
ATOM 969 N N . VAL A 1 119 ? 2.873 -5.608 -5.041 1.00 93.50 119 VAL A N 1
ATOM 970 C CA . VAL A 1 119 ? 3.525 -6.913 -5.228 1.00 93.50 119 VAL A CA 1
ATOM 971 C C . VAL A 1 119 ? 4.235 -7.387 -3.962 1.00 93.50 119 VAL A C 1
ATOM 973 O O . VAL A 1 119 ? 4.270 -8.585 -3.701 1.00 93.50 119 VAL A O 1
ATOM 976 N N . HIS A 1 120 ? 4.773 -6.466 -3.156 1.00 93.19 120 HIS A N 1
ATOM 977 C CA . HIS A 1 120 ? 5.607 -6.796 -2.001 1.00 93.19 120 HIS A CA 1
ATOM 978 C C . HIS A 1 120 ? 4.956 -6.392 -0.685 1.00 93.19 120 HIS A C 1
ATOM 980 O O . HIS A 1 120 ? 4.075 -5.535 -0.602 1.00 93.19 120 HIS A O 1
ATOM 986 N N . LEU A 1 121 ? 5.474 -6.968 0.394 1.00 94.44 121 LEU A N 1
ATOM 987 C CA . LEU A 1 121 ? 5.104 -6.594 1.750 1.00 94.44 121 LEU A CA 1
ATOM 988 C C . LEU A 1 121 ? 5.853 -5.321 2.156 1.00 94.44 121 LEU A C 1
ATOM 990 O O . LEU A 1 121 ? 6.868 -5.370 2.850 1.00 94.44 121 LEU A O 1
ATOM 994 N N . TYR A 1 122 ? 5.380 -4.173 1.670 1.00 93.31 122 TYR A N 1
ATOM 995 C CA . TYR A 1 122 ? 6.091 -2.897 1.749 1.00 93.31 122 TYR A CA 1
ATOM 996 C C . TYR A 1 122 ? 5.256 -1.778 2.380 1.00 93.31 122 TYR A C 1
ATOM 998 O O . TYR A 1 122 ? 4.104 -1.544 2.013 1.00 93.31 122 TYR A O 1
ATOM 1006 N N . CYS A 1 123 ? 5.872 -1.020 3.288 1.00 90.94 123 CYS A N 1
ATOM 1007 C CA . CYS A 1 123 ? 5.321 0.230 3.799 1.00 90.94 123 CYS A CA 1
ATOM 1008 C C . CYS A 1 123 ? 5.965 1.425 3.090 1.00 90.94 123 CYS A C 1
ATOM 1010 O O . CYS A 1 123 ? 7.159 1.678 3.251 1.00 90.94 123 CYS A O 1
ATOM 1012 N N . THR A 1 124 ? 5.160 2.209 2.370 1.00 88.62 124 THR A N 1
ATOM 1013 C CA . THR A 1 124 ? 5.631 3.402 1.649 1.00 88.62 124 THR A CA 1
ATOM 1014 C C . THR A 1 124 ? 6.009 4.555 2.574 1.00 88.62 124 THR A C 1
ATOM 1016 O O . THR A 1 124 ? 6.967 5.258 2.287 1.00 88.62 124 THR A O 1
ATOM 1019 N N . ALA A 1 125 ? 5.303 4.742 3.697 1.00 85.31 125 ALA A N 1
ATOM 1020 C CA . ALA A 1 125 ? 5.568 5.858 4.614 1.00 85.31 125 ALA A CA 1
ATOM 1021 C C . ALA A 1 125 ? 6.960 5.765 5.259 1.00 85.31 125 ALA A C 1
ATOM 1023 O O . ALA A 1 125 ? 7.634 6.770 5.441 1.00 85.31 125 ALA A O 1
ATOM 1024 N N . HIS A 1 126 ? 7.405 4.541 5.553 1.00 85.69 126 HIS A N 1
ATOM 1025 C CA . HIS A 1 126 ? 8.701 4.271 6.180 1.00 85.69 126 HIS A CA 1
ATOM 1026 C C . HIS A 1 126 ? 9.708 3.630 5.221 1.00 85.69 126 HIS A C 1
ATOM 1028 O O . HIS A 1 126 ? 10.766 3.182 5.652 1.00 85.69 126 HIS A O 1
ATOM 1034 N N . SER A 1 127 ? 9.365 3.547 3.932 1.00 89.44 127 SER A N 1
ATOM 1035 C CA . SER A 1 127 ? 10.176 2.937 2.879 1.00 89.44 127 SER A CA 1
ATOM 1036 C C . SER A 1 127 ? 10.783 1.575 3.246 1.00 89.44 127 SER A C 1
ATOM 1038 O O . SER A 1 127 ? 11.956 1.318 2.979 1.00 89.44 127 SER A O 1
ATOM 1040 N N . ARG A 1 128 ? 9.989 0.686 3.854 1.00 90.56 128 ARG A N 1
ATOM 1041 C CA . ARG A 1 128 ? 10.485 -0.550 4.483 1.00 90.56 128 ARG A CA 1
ATOM 1042 C C . ARG A 1 128 ? 9.770 -1.805 3.990 1.00 90.56 128 ARG A C 1
ATOM 1044 O O . ARG A 1 128 ? 8.542 -1.832 3.936 1.00 90.56 128 ARG A O 1
ATOM 1051 N N . PHE A 1 129 ? 10.546 -2.855 3.715 1.00 92.62 129 PHE A N 1
ATOM 1052 C CA . PHE A 1 129 ? 10.057 -4.204 3.411 1.00 92.62 129 PHE A CA 1
ATOM 1053 C C . PHE A 1 129 ? 9.884 -5.058 4.672 1.00 92.62 129 PHE A C 1
ATOM 1055 O O . PHE A 1 129 ? 10.583 -4.879 5.676 1.00 92.62 129 PHE A O 1
ATOM 1062 N N . PHE A 1 130 ? 8.958 -6.008 4.600 1.00 93.94 130 PHE A N 1
ATOM 1063 C CA . PHE A 1 130 ? 8.608 -6.930 5.672 1.00 93.94 130 PHE A CA 1
ATOM 1064 C C . PHE A 1 130 ? 8.730 -8.372 5.192 1.00 93.94 130 PHE A C 1
ATOM 1066 O O . PHE A 1 130 ? 8.462 -8.685 4.039 1.00 93.94 130 PHE A O 1
ATOM 1073 N N . LYS A 1 131 ? 9.122 -9.259 6.108 1.00 91.25 131 LYS A N 1
ATOM 1074 C CA . LYS A 1 131 ? 9.351 -10.678 5.808 1.00 91.25 131 LYS A CA 1
ATOM 1075 C C . LYS A 1 131 ? 8.067 -11.484 5.581 1.00 91.25 131 LYS A C 1
ATOM 1077 O O . LYS A 1 131 ? 8.112 -12.528 4.950 1.00 91.25 131 LYS A O 1
ATOM 1082 N N . ASN A 1 132 ? 6.953 -11.060 6.179 1.00 92.88 132 ASN A N 1
ATOM 1083 C CA . ASN A 1 132 ? 5.671 -11.758 6.133 1.00 92.88 132 ASN A CA 1
ATOM 1084 C C . ASN A 1 132 ? 4.505 -10.785 6.381 1.00 92.88 132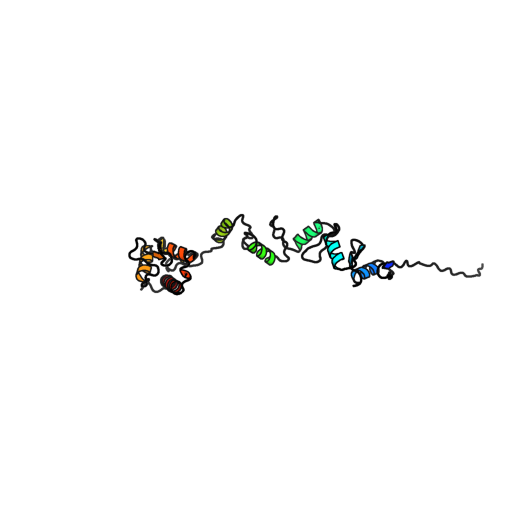 ASN A C 1
ATOM 1086 O O . ASN A 1 132 ? 4.705 -9.651 6.835 1.00 92.88 132 ASN A O 1
ATOM 1090 N N . GLU A 1 133 ? 3.295 -11.224 6.033 1.00 93.38 133 GLU A N 1
ATOM 1091 C CA . GLU A 1 133 ? 2.093 -10.396 6.128 1.00 93.38 133 GLU A CA 1
ATOM 1092 C C . GLU A 1 133 ? 1.785 -9.965 7.558 1.00 93.38 133 GLU A C 1
ATOM 1094 O O . GLU A 1 133 ? 1.381 -8.826 7.769 1.00 93.38 133 GLU A O 1
ATOM 1099 N N . ASP A 1 134 ? 1.984 -10.843 8.540 1.00 92.62 134 ASP A N 1
ATOM 1100 C CA . ASP A 1 134 ? 1.645 -10.548 9.933 1.00 92.62 134 ASP A CA 1
ATOM 1101 C C . ASP A 1 134 ? 2.489 -9.400 10.485 1.00 92.62 134 ASP A C 1
ATOM 1103 O O . ASP A 1 134 ? 1.953 -8.482 11.106 1.00 92.62 134 ASP A O 1
ATOM 1107 N N . ASN A 1 135 ? 3.788 -9.374 10.174 1.00 93.81 135 ASN A N 1
ATOM 1108 C CA . ASN A 1 135 ? 4.652 -8.265 10.560 1.00 93.81 135 ASN A CA 1
ATOM 1109 C C . ASN A 1 135 ? 4.232 -6.952 9.890 1.00 93.81 135 ASN A C 1
ATOM 1111 O O . ASN A 1 135 ? 4.306 -5.897 10.522 1.00 93.81 135 ASN A O 1
ATOM 1115 N N . LEU A 1 136 ? 3.805 -6.997 8.622 1.00 93.25 136 LEU A N 1
ATOM 1116 C CA . LEU A 1 136 ? 3.299 -5.812 7.927 1.00 93.25 136 LEU A CA 1
ATOM 1117 C C . LEU A 1 136 ? 1.981 -5.337 8.552 1.00 93.25 136 LEU A C 1
ATOM 1119 O O . LEU A 1 136 ? 1.835 -4.149 8.829 1.00 93.25 136 LEU A O 1
ATOM 1123 N N . LYS A 1 137 ? 1.047 -6.254 8.825 1.00 90.50 137 LYS A N 1
ATOM 1124 C CA . LYS A 1 137 ? -0.239 -5.959 9.476 1.00 90.50 137 LYS A CA 1
ATOM 1125 C C . LYS A 1 137 ? -0.020 -5.332 10.850 1.00 90.50 137 LYS A C 1
ATOM 1127 O O . LYS A 1 137 ? -0.569 -4.267 11.122 1.00 90.50 137 LYS A O 1
ATOM 1132 N N . GLN A 1 138 ? 0.840 -5.925 11.677 1.00 88.56 138 GLN A N 1
ATOM 1133 C CA . GLN A 1 138 ? 1.186 -5.380 12.989 1.00 88.56 138 GLN A CA 1
ATOM 1134 C C . GLN A 1 138 ? 1.870 -4.010 12.872 1.00 88.56 138 GLN A C 1
ATOM 1136 O O . GLN A 1 138 ? 1.566 -3.100 13.641 1.00 88.56 138 GLN A O 1
ATOM 1141 N N . HIS A 1 139 ? 2.757 -3.819 11.890 1.00 89.81 139 HIS A N 1
ATOM 1142 C CA . HIS A 1 139 ? 3.375 -2.518 11.636 1.00 89.81 139 HIS A CA 1
ATOM 1143 C C . HIS A 1 139 ? 2.342 -1.444 11.279 1.00 89.81 139 HIS A C 1
ATOM 1145 O O . HIS A 1 139 ? 2.389 -0.353 11.850 1.00 89.81 139 HIS A O 1
ATOM 1151 N N . MET A 1 140 ? 1.395 -1.749 10.389 1.00 87.69 140 MET A N 1
ATOM 1152 C CA . MET A 1 140 ? 0.325 -0.815 10.015 1.00 87.69 140 MET A CA 1
ATOM 1153 C C . MET A 1 140 ? -0.631 -0.509 11.174 1.00 87.69 140 MET A C 1
ATOM 1155 O O . MET A 1 140 ? -1.293 0.520 11.156 1.00 87.69 140 MET A O 1
ATOM 1159 N N . GLN A 1 141 ? -0.687 -1.372 12.189 1.00 85.81 141 GLN A N 1
ATOM 1160 C CA . GLN A 1 141 ? -1.464 -1.160 13.415 1.00 85.81 141 GLN A CA 1
ATOM 1161 C C . GLN A 1 141 ? -0.677 -0.447 14.526 1.00 85.81 141 GLN A C 1
ATOM 1163 O O . GLN A 1 141 ? -1.235 -0.143 15.578 1.00 85.81 141 GLN A O 1
ATOM 1168 N N . SER A 1 142 ? 0.616 -0.187 14.327 1.00 83.06 142 SER A N 1
ATOM 1169 C CA . SER A 1 142 ? 1.449 0.483 15.327 1.00 83.06 142 SER A CA 1
ATOM 1170 C C . SER A 1 142 ? 1.105 1.969 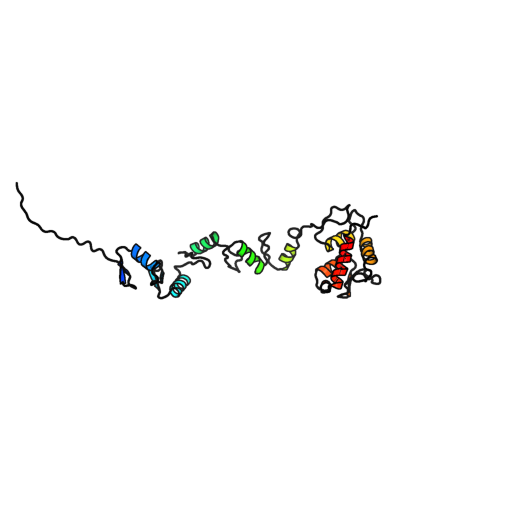15.465 1.00 83.06 142 SER A C 1
ATOM 1172 O O . SER A 1 142 ? 0.552 2.584 14.553 1.00 83.06 142 SER A O 1
ATOM 1174 N N . ALA A 1 143 ? 1.530 2.573 16.578 1.00 77.31 143 ALA A N 1
ATOM 1175 C CA . ALA A 1 143 ? 1.340 3.997 16.865 1.00 77.31 143 ALA A CA 1
ATOM 1176 C C . ALA A 1 143 ? 1.951 4.950 15.813 1.00 77.31 143 ALA A C 1
ATOM 1178 O O . ALA A 1 143 ? 1.634 6.134 15.811 1.00 77.31 143 ALA A O 1
ATOM 1179 N N . LEU A 1 144 ? 2.811 4.451 14.914 1.00 77.88 144 LEU A N 1
ATOM 1180 C CA . LEU A 1 144 ? 3.363 5.232 13.802 1.00 77.88 144 LEU A CA 1
ATOM 1181 C C . LEU A 1 144 ? 2.341 5.484 12.683 1.00 77.88 144 LEU A C 1
ATOM 1183 O O . LEU A 1 144 ? 2.453 6.477 11.973 1.00 77.88 144 LEU A O 1
ATOM 1187 N N . HIS A 1 145 ? 1.368 4.586 12.512 1.00 79.81 145 HIS A N 1
ATOM 1188 C CA . HIS A 1 145 ? 0.304 4.703 11.504 1.00 79.81 145 HIS A CA 1
ATOM 1189 C C . HIS A 1 145 ? -1.063 4.957 12.128 1.00 79.81 145 HIS A C 1
ATOM 1191 O O . HIS A 1 145 ? -1.909 5.611 11.525 1.00 79.81 145 HIS A O 1
ATOM 1197 N N . VAL A 1 146 ? -1.276 4.460 13.346 1.00 81.12 146 VAL A N 1
ATOM 1198 C CA . VAL A 1 146 ? -2.527 4.609 14.085 1.00 81.12 146 VAL A CA 1
ATOM 1199 C C . VAL A 1 146 ? -2.327 5.648 15.184 1.00 81.12 146 VAL A C 1
ATOM 1201 O O . VAL A 1 146 ? -2.081 5.321 16.345 1.00 81.12 146 VAL A O 1
ATOM 1204 N N . VAL A 1 147 ? -2.404 6.921 14.798 1.00 72.56 147 VAL A N 1
ATOM 1205 C CA . VAL A 1 147 ? -2.303 8.052 15.728 1.00 72.56 147 VAL A CA 1
ATOM 1206 C C . VAL A 1 147 ? -3.683 8.328 16.342 1.00 72.56 147 VAL A C 1
ATOM 1208 O O . VAL A 1 147 ? -4.634 8.565 15.592 1.00 72.56 147 VAL A O 1
ATOM 1211 N N . PRO A 1 148 ? -3.828 8.319 17.682 1.00 80.06 148 PRO A N 1
ATOM 1212 C CA . PRO A 1 148 ? -5.089 8.650 18.337 1.00 80.06 148 PRO A CA 1
ATOM 1213 C C . PRO A 1 148 ? -5.515 10.091 18.034 1.00 80.06 148 PRO A C 1
ATOM 1215 O O . PRO A 1 148 ? -4.860 11.043 18.460 1.00 80.06 148 PRO A O 1
ATOM 1218 N N . ASN A 1 149 ? -6.623 10.262 17.314 1.00 83.75 149 ASN A N 1
ATOM 1219 C CA . ASN A 1 149 ? -7.187 11.581 17.004 1.00 83.75 149 ASN A CA 1
ATOM 1220 C C . ASN A 1 149 ? -8.667 11.707 17.386 1.00 83.75 149 ASN A C 1
ATOM 1222 O O . ASN A 1 149 ? -9.335 12.662 17.004 1.00 83.75 149 ASN A O 1
ATOM 1226 N N . PHE A 1 150 ? -9.189 10.742 18.139 1.00 83.81 150 PHE A N 1
ATOM 1227 C CA . PHE A 1 150 ? -10.580 10.719 18.558 1.00 83.81 150 PHE A CA 1
ATOM 1228 C C . PHE A 1 150 ? -10.674 11.115 20.045 1.00 83.81 150 PHE A C 1
ATOM 1230 O O . PHE A 1 150 ? -10.363 10.281 20.904 1.00 83.81 150 PHE A O 1
ATOM 1237 N N . PRO A 1 151 ? -10.983 12.390 20.365 1.00 87.44 151 PRO A N 1
ATOM 1238 C CA . PRO A 1 151 ? -10.969 12.902 21.737 1.00 87.44 151 PRO A CA 1
ATOM 1239 C C . PRO A 1 151 ? -12.045 12.247 22.599 1.00 87.44 151 PRO A C 1
ATOM 1241 O O . PRO A 1 151 ? -13.100 11.870 22.089 1.00 87.44 151 PRO A O 1
ATOM 1244 N N . CYS A 1 152 ? -11.767 12.107 23.897 1.00 89.00 152 CYS A N 1
ATOM 1245 C CA . CYS A 1 152 ? -12.737 11.612 24.865 1.00 89.00 152 CYS A CA 1
ATOM 1246 C C . CYS A 1 152 ? -14.013 12.448 24.843 1.00 89.00 152 CYS A C 1
ATOM 1248 O O . CYS A 1 152 ? -13.973 13.669 24.725 1.00 89.00 152 CYS A O 1
ATOM 1250 N N . ILE A 1 153 ? -15.150 11.764 24.962 1.00 86.12 153 ILE A N 1
ATOM 1251 C CA . ILE A 1 153 ? -16.473 12.395 24.978 1.00 86.12 153 ILE A CA 1
ATOM 1252 C C . ILE A 1 153 ? -16.741 13.159 26.268 1.00 86.12 153 ILE A C 1
ATOM 1254 O O . ILE A 1 153 ? -17.607 14.026 26.310 1.00 86.12 153 ILE A O 1
ATOM 1258 N N . MET A 1 154 ? -16.019 12.815 27.332 1.00 85.44 154 MET A N 1
ATOM 1259 C CA . MET A 1 154 ? -16.239 13.408 28.635 1.00 85.44 154 MET A CA 1
ATOM 1260 C C . MET A 1 154 ? -15.455 14.721 28.728 1.00 85.44 154 MET A C 1
ATOM 1262 O O . MET A 1 154 ? -14.232 14.683 28.585 1.00 85.44 154 MET A O 1
ATOM 1266 N N . PRO A 1 155 ? -16.107 15.862 29.035 1.00 81.19 155 PRO A N 1
ATOM 1267 C CA . PRO A 1 155 ? -15.456 17.178 29.044 1.00 81.19 155 PRO A CA 1
ATOM 1268 C C . PRO A 1 155 ? -14.266 17.292 30.002 1.00 81.19 155 PRO A C 1
ATOM 1270 O O . PRO A 1 155 ? -13.391 18.127 29.809 1.00 81.19 155 PRO A O 1
ATOM 1273 N N . SER A 1 156 ? -14.233 16.462 31.046 1.00 84.56 156 SER A N 1
ATOM 1274 C CA . SER A 1 156 ? -13.162 16.418 32.044 1.00 84.56 156 SER A CA 1
ATOM 1275 C C . SER A 1 156 ? -11.995 15.494 31.668 1.00 84.56 156 SER A C 1
ATOM 1277 O O . SER A 1 156 ? -11.155 15.198 32.520 1.00 84.56 156 SER A O 1
ATOM 1279 N N . CYS A 1 157 ? -11.937 14.991 30.430 1.00 86.25 157 CYS A N 1
ATOM 1280 C CA . CYS A 1 157 ? -10.929 14.031 29.994 1.00 86.25 157 CYS A CA 1
ATOM 1281 C C . CYS A 1 157 ? -10.231 14.464 28.696 1.00 86.25 157 CYS A C 1
ATOM 1283 O O . CYS A 1 157 ? -10.819 14.437 27.621 1.00 86.25 157 CYS A O 1
ATOM 1285 N N . ASP A 1 158 ? -8.929 14.740 28.781 1.00 88.62 158 ASP A N 1
ATOM 1286 C CA . ASP A 1 158 ? -8.102 15.114 27.620 1.00 88.62 158 ASP A CA 1
ATOM 1287 C C . ASP A 1 158 ? -7.564 13.909 26.821 1.00 88.62 158 ASP A C 1
ATOM 1289 O O . ASP A 1 158 ? -6.777 14.059 25.881 1.00 88.62 158 ASP A O 1
ATOM 1293 N N . PHE A 1 159 ? -7.944 12.684 27.197 1.00 86.88 159 PHE A N 1
ATOM 1294 C CA . PHE A 1 159 ? -7.441 11.470 26.560 1.00 86.88 159 PHE A CA 1
ATOM 1295 C C . PHE A 1 159 ? -7.971 11.329 25.126 1.00 86.88 159 PHE A C 1
ATOM 1297 O O . PHE A 1 159 ? -9.128 11.631 24.839 1.00 86.88 159 PHE A O 1
ATOM 1304 N N . LYS A 1 160 ? -7.133 10.828 24.212 1.00 89.31 160 LYS A N 1
ATOM 1305 C CA . LYS A 1 160 ? -7.503 10.560 22.815 1.00 89.31 160 LYS A CA 1
ATOM 1306 C C . LYS A 1 160 ? -7.357 9.082 22.503 1.00 89.31 160 LYS A C 1
ATOM 1308 O O . LYS A 1 160 ? -6.423 8.425 22.955 1.00 89.31 160 LYS A O 1
ATOM 1313 N N . THR A 1 161 ? -8.256 8.579 21.674 1.00 87.69 161 THR A N 1
ATOM 1314 C CA . THR A 1 161 ? -8.288 7.183 21.230 1.00 87.69 161 THR A CA 1
ATOM 1315 C C . THR A 1 161 ? -8.196 7.103 19.709 1.00 87.69 161 THR A C 1
ATOM 1317 O O . THR A 1 161 ? -8.207 8.118 19.008 1.00 87.69 161 THR A O 1
ATOM 1320 N N . VAL A 1 162 ? -8.032 5.887 19.196 1.00 85.56 162 VAL A N 1
ATOM 1321 C CA . VAL A 1 162 ? -7.846 5.626 17.762 1.00 85.56 162 VAL A CA 1
ATOM 1322 C C . VAL A 1 162 ? -9.168 5.496 17.003 1.00 85.56 162 VAL A C 1
ATOM 1324 O O . VAL A 1 162 ? -9.203 5.760 15.807 1.00 85.56 162 VAL A O 1
ATOM 1327 N N . ASP A 1 163 ? -10.247 5.101 17.686 1.00 86.00 163 ASP A N 1
ATOM 1328 C CA . ASP A 1 163 ? -11.597 4.939 17.138 1.00 86.00 163 ASP A CA 1
ATOM 1329 C C . ASP A 1 163 ? -12.657 4.804 18.257 1.00 86.00 163 ASP A C 1
ATOM 1331 O O . ASP A 1 163 ? -12.342 4.843 19.448 1.00 86.00 163 ASP A O 1
ATOM 1335 N N . GLN A 1 164 ? -13.923 4.601 17.874 1.00 85.00 164 GLN A N 1
ATOM 1336 C CA . GLN A 1 164 ? -15.053 4.433 18.798 1.00 85.00 164 GLN A CA 1
ATOM 1337 C C . GLN A 1 164 ? -14.959 3.182 19.691 1.00 85.00 164 GLN A C 1
ATOM 1339 O O . GLN A 1 164 ? -15.349 3.232 20.854 1.00 85.00 164 GLN A O 1
ATOM 1344 N N . SER A 1 165 ? -14.429 2.058 19.194 1.00 87.44 165 SER A N 1
ATOM 1345 C CA . SER A 1 165 ? -14.294 0.836 20.009 1.00 87.44 165 SER A CA 1
ATOM 1346 C C . SER A 1 165 ? -13.260 1.034 21.120 1.00 87.44 165 SER A C 1
ATOM 1348 O O . SER A 1 165 ? -13.491 0.639 22.264 1.00 87.44 165 SER A O 1
ATOM 1350 N N . ALA A 1 166 ? -12.151 1.708 20.800 1.00 88.88 166 ALA A N 1
ATOM 1351 C CA . ALA A 1 166 ? -11.140 2.119 21.768 1.00 88.88 166 ALA A CA 1
ATOM 1352 C C . ALA A 1 166 ? -11.678 3.161 22.765 1.00 88.88 166 ALA A C 1
ATOM 1354 O O . ALA A 1 166 ? -11.289 3.134 23.932 1.00 88.88 166 ALA A O 1
ATOM 1355 N N . MET A 1 167 ? -12.600 4.034 22.344 1.00 90.00 167 MET A N 1
ATOM 1356 C CA . MET A 1 167 ? -13.298 4.955 23.248 1.00 90.00 167 MET A CA 1
ATOM 1357 C C . MET A 1 167 ? -14.174 4.228 24.263 1.00 90.00 167 MET A C 1
ATOM 1359 O O . MET A 1 167 ? -14.058 4.473 25.460 1.00 90.00 167 MET A O 1
ATOM 1363 N N . ILE A 1 168 ? -15.016 3.299 23.808 1.00 90.56 168 ILE A N 1
ATOM 1364 C CA . ILE A 1 168 ? -15.864 2.506 24.706 1.00 90.56 168 ILE A CA 1
ATOM 1365 C C . ILE A 1 168 ? -14.990 1.728 25.695 1.00 90.56 168 ILE A C 1
ATOM 1367 O O . ILE A 1 168 ? -15.287 1.707 26.885 1.00 90.56 168 ILE A O 1
ATOM 1371 N N . LEU A 1 169 ? -13.866 1.167 25.234 1.00 90.94 169 LEU A N 1
ATOM 1372 C CA . LEU A 1 169 ? -12.908 0.492 26.109 1.00 90.94 169 LEU A CA 1
ATOM 1373 C C . LEU A 1 169 ? -12.294 1.442 27.153 1.00 90.94 169 LEU A C 1
ATOM 1375 O O . LEU A 1 169 ? -12.186 1.064 28.318 1.00 90.94 169 LEU A O 1
ATOM 1379 N N . HIS A 1 170 ? -11.918 2.666 26.762 1.00 90.62 170 HIS A N 1
ATOM 1380 C CA . HIS A 1 170 ? -11.419 3.693 27.686 1.00 90.62 170 HIS A CA 1
ATOM 1381 C C . HIS A 1 170 ? -12.436 4.007 28.797 1.00 90.62 170 HIS A C 1
ATOM 1383 O O . HIS A 1 170 ? -12.059 4.079 29.968 1.00 90.62 170 HIS A O 1
ATOM 1389 N N . LEU A 1 171 ? -13.720 4.135 28.445 1.00 89.81 171 LEU A N 1
ATOM 1390 C CA . LEU A 1 171 ? -14.805 4.378 29.402 1.00 89.81 171 LEU A CA 1
ATOM 1391 C C . LEU A 1 171 ? -15.065 3.157 30.300 1.00 89.81 171 LEU A C 1
ATOM 1393 O O . LEU A 1 171 ? -15.174 3.284 31.518 1.00 89.81 171 LEU A O 1
ATOM 1397 N N . GLU A 1 172 ? -15.116 1.952 29.727 1.00 91.19 172 GLU A N 1
ATOM 1398 C CA . GLU A 1 172 ? -15.345 0.714 30.483 1.00 91.19 172 GLU A CA 1
ATOM 1399 C C . GLU A 1 172 ? -14.193 0.375 31.441 1.00 91.19 172 GLU A C 1
ATOM 1401 O O . GLU A 1 172 ? -14.429 -0.256 32.474 1.00 91.19 172 GLU A O 1
ATOM 1406 N N . ALA A 1 173 ? -12.965 0.810 31.138 1.00 88.94 173 ALA A N 1
ATOM 1407 C CA . ALA A 1 173 ? -11.800 0.622 32.002 1.00 88.94 173 ALA A CA 1
ATOM 1408 C C . ALA A 1 173 ? -11.890 1.405 33.326 1.00 88.94 173 ALA A C 1
ATOM 1410 O O . ALA A 1 173 ? -11.153 1.092 34.261 1.00 88.94 173 ALA A O 1
ATOM 1411 N N . GLY A 1 174 ? -12.768 2.414 33.420 1.00 83.38 174 GLY A N 1
ATOM 1412 C CA . GLY A 1 174 ? -12.989 3.184 34.650 1.00 83.38 174 GLY A CA 1
ATOM 1413 C C . GLY A 1 174 ? -11.841 4.122 35.037 1.00 83.38 174 GLY A C 1
ATOM 1414 O O . GLY A 1 174 ? -11.803 4.614 36.158 1.00 83.38 174 GLY A O 1
ATOM 1415 N N . GLN A 1 175 ? -10.894 4.368 34.127 1.00 82.44 175 GLN A N 1
ATOM 1416 C CA . GLN A 1 175 ? -9.758 5.278 34.337 1.00 82.44 175 GLN A CA 1
ATOM 1417 C C . GLN A 1 175 ? -10.062 6.717 33.884 1.00 82.44 175 GLN A C 1
ATOM 1419 O O . GLN A 1 175 ? -9.208 7.596 33.986 1.00 82.44 175 GLN A O 1
ATOM 1424 N N . CYS A 1 176 ? -11.264 6.965 33.355 1.00 87.38 176 CYS A N 1
ATOM 1425 C CA . CYS A 1 176 ? -11.687 8.284 32.906 1.00 87.38 176 CYS A CA 1
ATOM 1426 C C . CYS A 1 176 ? -11.945 9.208 34.118 1.00 87.38 176 CYS A C 1
ATOM 1428 O O . CYS A 1 176 ? -12.716 8.825 35.000 1.00 87.38 176 CYS A O 1
ATOM 1430 N N . PRO A 1 177 ? -11.392 10.440 34.160 1.00 85.94 177 PRO A N 1
ATOM 1431 C CA . PRO A 1 177 ? -11.604 11.387 35.265 1.00 85.94 177 PRO A CA 1
ATOM 1432 C C . PRO A 1 177 ? -13.067 11.770 35.516 1.00 85.94 177 PRO A C 1
ATOM 1434 O O . PRO A 1 177 ? -13.410 12.257 36.587 1.00 85.94 177 PRO A O 1
ATOM 1437 N N . SER A 1 178 ? -13.940 11.551 34.534 1.00 84.69 178 SER A N 1
ATOM 1438 C CA . SER A 1 178 ? -15.382 11.763 34.655 1.00 84.69 178 SER A CA 1
ATOM 1439 C C . SER A 1 178 ? -16.095 10.768 35.575 1.00 84.69 178 SER A C 1
ATOM 1441 O O . SER A 1 178 ? -17.255 10.985 35.910 1.00 84.69 178 SER A O 1
ATOM 1443 N N . GLY A 1 179 ? -15.432 9.670 35.958 1.00 84.62 179 GLY A N 1
ATOM 1444 C CA . GLY A 1 179 ? -16.027 8.614 36.776 1.00 84.62 179 GLY A CA 1
ATOM 1445 C C . GLY A 1 179 ? -16.931 7.651 36.003 1.00 84.62 179 GLY A C 1
ATOM 1446 O O . GLY A 1 179 ? -17.580 6.809 36.620 1.00 84.62 179 GLY A O 1
ATOM 1447 N N . VAL A 1 180 ? -16.978 7.734 34.667 1.00 86.62 180 VAL A N 1
ATOM 1448 C CA . VAL A 1 180 ? -17.678 6.735 33.847 1.00 86.62 180 VAL A CA 1
ATOM 1449 C C . VAL A 1 180 ? -17.014 5.377 34.032 1.00 86.62 180 VAL A C 1
ATOM 1451 O O . VAL A 1 180 ? -15.793 5.245 33.954 1.00 86.62 180 VAL A O 1
ATOM 1454 N N . THR A 1 181 ? -17.841 4.365 34.278 1.00 88.62 181 THR A N 1
ATOM 1455 C CA . THR A 1 181 ? -17.402 2.986 34.496 1.00 88.62 181 THR A CA 1
ATOM 1456 C C . THR A 1 181 ? -18.066 2.040 33.507 1.00 88.62 181 THR A C 1
ATOM 1458 O O . THR A 1 181 ? -19.038 2.386 32.832 1.00 88.62 181 THR A O 1
ATOM 1461 N N . ARG A 1 182 ? -17.611 0.784 33.492 1.00 88.44 182 ARG A N 1
ATOM 1462 C CA . ARG A 1 182 ? -18.295 -0.309 32.791 1.00 88.44 182 ARG A CA 1
ATOM 1463 C C . ARG A 1 182 ? -19.789 -0.386 33.109 1.00 88.44 182 ARG A C 1
ATOM 1465 O O . ARG A 1 182 ? -20.576 -0.620 32.200 1.00 88.44 182 ARG A O 1
ATOM 1472 N N . SER A 1 183 ? -20.178 -0.209 34.371 1.00 86.94 183 SER A N 1
ATOM 1473 C CA . SER A 1 183 ? -21.590 -0.257 34.762 1.00 86.94 183 SER A CA 1
ATOM 1474 C C . SER A 1 183 ? -22.365 0.915 34.169 1.00 86.94 183 SER A C 1
ATOM 1476 O O . SER A 1 183 ? -23.447 0.700 33.645 1.00 86.94 183 SER A O 1
ATOM 1478 N N . SER A 1 184 ? -21.784 2.120 34.160 1.00 88.62 184 SER A N 1
ATOM 1479 C CA . SER A 1 184 ? -22.377 3.306 33.528 1.00 88.62 184 SER A CA 1
ATOM 1480 C C . SER A 1 184 ? -22.628 3.084 32.032 1.00 88.62 184 SER A C 1
ATOM 1482 O O . SER A 1 184 ? -23.717 3.363 31.538 1.00 88.62 184 SER A O 1
ATOM 1484 N N . VAL A 1 185 ? -21.640 2.524 31.323 1.00 89.19 185 VAL A N 1
ATOM 1485 C CA . VAL A 1 185 ? -21.761 2.180 29.898 1.00 89.19 185 VAL A CA 1
ATOM 1486 C C . VAL A 1 185 ? -22.823 1.096 29.692 1.00 89.19 185 VAL A C 1
ATOM 1488 O O . VAL A 1 185 ? -23.680 1.236 28.826 1.00 89.19 185 VAL A O 1
ATOM 1491 N N . ALA A 1 186 ? -22.811 0.029 30.495 1.00 89.12 186 ALA A N 1
ATOM 1492 C CA . ALA A 1 186 ? -23.803 -1.040 30.394 1.00 89.12 186 ALA A CA 1
ATOM 1493 C C . ALA A 1 186 ? -25.233 -0.539 30.635 1.00 89.12 186 ALA A C 1
ATOM 1495 O O . ALA A 1 186 ? -26.116 -0.870 29.848 1.00 89.12 186 ALA A O 1
ATOM 1496 N N . SER A 1 187 ? -25.445 0.285 31.665 1.00 88.31 187 SER A N 1
ATOM 1497 C CA . SER A 1 187 ? -26.732 0.930 31.939 1.00 88.31 187 SER A CA 1
ATOM 1498 C C . SER A 1 187 ? -27.192 1.770 30.754 1.00 88.31 187 SER A C 1
ATOM 1500 O O . SER A 1 187 ? -28.298 1.557 30.275 1.00 88.31 187 SER A O 1
ATOM 1502 N N . TYR A 1 188 ? -26.317 2.619 30.198 1.00 90.19 188 TYR A N 1
ATOM 1503 C CA . TYR A 1 188 ? -26.648 3.417 29.015 1.00 90.19 188 TYR A CA 1
ATOM 1504 C C . TYR A 1 188 ? -27.212 2.553 27.878 1.00 90.19 188 TYR A C 1
ATOM 1506 O O . TYR A 1 188 ? -28.297 2.830 27.370 1.00 90.19 188 TYR A O 1
ATOM 1514 N N . PHE A 1 189 ? -26.522 1.473 27.500 1.00 90.00 189 PHE A N 1
ATOM 1515 C CA . PHE A 1 189 ? -27.013 0.610 26.424 1.00 90.00 189 PHE A CA 1
ATOM 1516 C C . PHE A 1 189 ? -28.287 -0.144 26.816 1.00 90.00 189 PHE A C 1
ATOM 1518 O O . PHE A 1 189 ? -29.180 -0.275 25.987 1.00 90.00 189 PHE A O 1
ATOM 1525 N N . LEU A 1 190 ? -28.409 -0.622 28.057 1.00 87.81 190 LEU A N 1
ATOM 1526 C CA . LEU A 1 190 ? -29.615 -1.317 28.523 1.00 87.81 190 LEU A CA 1
ATOM 1527 C C . LEU A 1 190 ? -30.856 -0.414 28.529 1.00 87.81 190 LEU A C 1
ATOM 1529 O O . LEU A 1 190 ? -31.953 -0.918 28.261 1.00 87.81 190 LEU A O 1
ATOM 1533 N N . ASP A 1 191 ? -30.672 0.879 28.787 1.00 87.62 191 ASP A N 1
ATOM 1534 C CA . ASP A 1 191 ? -31.742 1.875 28.863 1.00 87.62 191 ASP A CA 1
ATOM 1535 C C . ASP A 1 191 ? -32.133 2.430 27.484 1.00 87.62 191 ASP A C 1
ATOM 1537 O O . ASP A 1 191 ? -33.294 2.780 27.279 1.00 87.62 191 ASP A O 1
ATOM 1541 N N . ASN A 1 192 ? -31.190 2.481 26.533 1.00 88.50 192 ASN A N 1
ATOM 1542 C CA . ASN A 1 192 ? -31.401 3.081 25.208 1.00 88.50 192 ASN A CA 1
ATOM 1543 C C . ASN A 1 192 ? -31.632 2.052 24.083 1.00 88.50 192 ASN A C 1
ATOM 1545 O O . ASN A 1 192 ? -32.228 2.382 23.059 1.00 88.50 192 ASN A O 1
ATOM 1549 N N . ASP A 1 193 ? -31.217 0.791 24.249 1.00 89.88 193 ASP A N 1
ATOM 1550 C CA . ASP A 1 193 ? -31.476 -0.287 23.284 1.00 89.88 193 ASP A CA 1
ATOM 1551 C C . ASP A 1 193 ? -32.862 -0.922 23.496 1.00 89.88 193 ASP A C 1
ATOM 1553 O O . ASP A 1 193 ? -32.993 -2.081 23.904 1.00 89.88 193 ASP A O 1
ATOM 1557 N N . TYR A 1 194 ? -33.920 -0.157 23.213 1.00 85.94 194 TYR A N 1
ATOM 1558 C CA . TYR A 1 194 ? -35.314 -0.599 23.383 1.00 85.94 194 TYR A CA 1
ATOM 1559 C C . TYR A 1 194 ? -35.658 -1.840 22.552 1.00 85.94 194 TYR A C 1
ATOM 1561 O O . TYR A 1 194 ? -36.418 -2.700 22.997 1.00 85.94 194 TYR A O 1
ATOM 1569 N N . ASN A 1 195 ? -35.070 -1.940 21.359 1.00 86.38 195 ASN A N 1
ATOM 1570 C CA . ASN A 1 195 ? -35.313 -3.031 20.417 1.00 86.38 195 ASN A CA 1
ATOM 1571 C C . ASN A 1 195 ? -34.422 -4.256 20.672 1.00 86.38 195 ASN A C 1
ATOM 1573 O O . ASN A 1 195 ? -34.546 -5.249 19.956 1.00 86.38 195 ASN A O 1
ATOM 1577 N N . ARG A 1 196 ? -33.546 -4.207 21.688 1.00 88.31 196 ARG A N 1
ATOM 1578 C CA . ARG A 1 196 ? -32.660 -5.311 22.097 1.00 88.31 196 ARG A CA 1
ATOM 1579 C C . ARG A 1 196 ? -31.816 -5.852 20.943 1.00 88.31 196 ARG A C 1
ATOM 1581 O O . ARG A 1 196 ? -31.625 -7.064 20.806 1.00 88.31 196 ARG A O 1
ATOM 1588 N N . ILE A 1 197 ? -31.316 -4.947 20.104 1.00 87.75 197 ILE A N 1
ATOM 1589 C CA . ILE A 1 197 ? -30.515 -5.314 18.932 1.00 87.75 197 ILE A CA 1
ATOM 1590 C C . ILE A 1 197 ? -29.097 -5.731 19.329 1.00 87.75 197 ILE A C 1
ATOM 1592 O O . ILE A 1 197 ? -28.485 -6.540 18.634 1.00 87.75 197 ILE A O 1
ATOM 1596 N N . VAL A 1 198 ? -28.575 -5.189 20.436 1.00 88.56 198 VAL A N 1
ATOM 1597 C CA . VAL A 1 198 ? -27.207 -5.438 20.927 1.00 88.56 198 VAL A CA 1
ATOM 1598 C C . VAL A 1 198 ? -27.157 -5.812 22.408 1.00 88.56 198 VAL A C 1
ATOM 1600 O O . VAL A 1 198 ? -26.138 -6.325 22.871 1.00 88.56 198 VAL A O 1
ATOM 1603 N N . THR A 1 199 ? -28.233 -5.574 23.160 1.00 90.00 199 THR A N 1
ATOM 1604 C CA . THR A 1 199 ? -28.337 -5.896 24.586 1.00 90.00 199 THR A CA 1
ATOM 1605 C C . THR A 1 199 ? -29.094 -7.191 24.848 1.00 90.00 199 THR A C 1
ATOM 1607 O O . THR A 1 199 ? -30.049 -7.547 24.156 1.00 90.00 199 THR A O 1
ATOM 1610 N N . ASN A 1 200 ? -28.688 -7.882 25.911 1.00 86.25 200 ASN A N 1
ATOM 1611 C CA . ASN A 1 200 ? -29.396 -9.032 26.456 1.00 86.25 200 ASN A CA 1
ATOM 1612 C C . ASN A 1 200 ? -29.556 -8.868 27.983 1.00 86.25 200 ASN A C 1
ATOM 1614 O O . ASN A 1 200 ? -28.660 -9.247 28.737 1.00 86.25 200 ASN A O 1
ATOM 1618 N N . PRO A 1 201 ? -30.690 -8.311 28.458 1.00 77.44 201 PRO A N 1
ATOM 1619 C CA . PRO A 1 201 ? -30.940 -8.081 29.887 1.00 77.44 201 PRO A CA 1
ATOM 1620 C C . PRO A 1 201 ? -31.063 -9.370 30.706 1.00 77.44 201 PRO A C 1
ATOM 1622 O O . PRO A 1 201 ? -30.913 -9.351 31.923 1.00 77.44 201 PRO A O 1
ATOM 1625 N N . TYR A 1 202 ? -31.381 -10.480 30.038 1.00 76.44 202 TYR A N 1
ATOM 1626 C CA . TYR A 1 202 ? -31.638 -11.778 30.659 1.00 76.44 202 TYR A CA 1
ATOM 1627 C C . TYR A 1 202 ? -30.441 -12.731 30.538 1.00 76.44 202 TYR A C 1
ATOM 1629 O O . TYR A 1 202 ? -30.463 -13.829 31.094 1.00 76.44 202 TYR A O 1
ATOM 1637 N N . GLY A 1 203 ? -29.409 -12.334 29.792 1.00 65.88 203 GLY A N 1
ATOM 1638 C CA . GLY A 1 203 ? -28.222 -13.133 29.537 1.00 65.88 203 GLY A CA 1
ATOM 1639 C C . GLY A 1 203 ? -27.183 -13.015 30.655 1.00 65.88 203 GLY A C 1
ATOM 1640 O O . GLY A 1 203 ? -27.123 -12.006 31.357 1.00 65.88 203 GLY A O 1
ATOM 1641 N N . PRO A 1 204 ? -26.283 -14.008 30.794 1.00 62.16 204 PRO A N 1
ATOM 1642 C CA . PRO A 1 204 ? -25.156 -13.930 31.728 1.00 62.16 204 PRO A CA 1
ATOM 1643 C C . PRO A 1 204 ? -24.148 -12.834 31.343 1.00 62.16 204 PRO A C 1
ATOM 1645 O O . PRO A 1 204 ? -23.248 -12.510 32.119 1.00 62.16 204 PRO A O 1
ATOM 1648 N N . ARG A 1 205 ? -24.268 -12.288 30.126 1.00 74.31 205 ARG A N 1
ATOM 1649 C CA . ARG A 1 205 ? -23.480 -11.177 29.606 1.00 74.31 205 ARG A CA 1
ATOM 1650 C C . ARG A 1 205 ? -24.437 -10.155 28.992 1.00 74.31 205 ARG A C 1
ATOM 1652 O O . ARG A 1 205 ? -25.313 -10.534 28.226 1.00 74.31 205 ARG A O 1
ATOM 1659 N N . HIS A 1 206 ? -24.263 -8.876 29.326 1.00 79.62 206 HIS A N 1
ATOM 1660 C CA . HIS A 1 206 ? -25.215 -7.813 28.972 1.00 79.62 206 HIS A CA 1
ATOM 1661 C C . HIS A 1 206 ? -25.307 -7.504 27.466 1.00 79.62 206 HIS A C 1
ATOM 1663 O O . HIS A 1 206 ? -26.238 -6.813 27.056 1.00 79.62 206 HIS A O 1
ATOM 1669 N N . PHE A 1 207 ? -24.368 -7.992 26.647 1.00 91.19 207 PHE A N 1
ATOM 1670 C CA . PHE A 1 207 ? -24.273 -7.679 25.221 1.00 91.19 207 PHE A CA 1
ATOM 1671 C C . PHE A 1 207 ? -24.237 -8.938 24.361 1.00 91.19 207 PHE A C 1
ATOM 1673 O O . PHE A 1 207 ? -23.536 -9.895 24.686 1.00 91.19 207 PHE A O 1
ATOM 1680 N N . GLU A 1 208 ? -24.925 -8.907 23.224 1.00 91.12 208 GLU A N 1
ATOM 1681 C CA . GLU A 1 208 ? -25.065 -10.045 22.320 1.00 91.12 208 GLU A CA 1
ATOM 1682 C C . GLU A 1 208 ? -25.090 -9.579 20.861 1.00 91.12 208 GLU A C 1
ATOM 1684 O O . GLU A 1 208 ? -25.792 -8.640 20.493 1.00 91.12 208 GLU A O 1
ATOM 1689 N N . CYS A 1 209 ? -24.343 -10.266 19.999 1.00 90.06 209 CYS A N 1
ATOM 1690 C CA . CYS A 1 209 ? -24.468 -10.093 18.556 1.00 90.06 209 CYS A CA 1
ATOM 1691 C C . CYS A 1 209 ? -25.601 -10.978 18.025 1.00 90.06 209 CYS A C 1
ATOM 1693 O O . CYS A 1 209 ? -25.380 -12.165 17.792 1.00 90.06 209 CYS A O 1
ATOM 1695 N N . LYS A 1 210 ? -26.784 -10.409 17.770 1.00 85.94 210 LYS A N 1
ATOM 1696 C CA . LYS A 1 210 ? -27.971 -11.158 17.302 1.00 85.94 210 LYS A CA 1
ATOM 1697 C C . LYS A 1 210 ? -27.808 -11.845 15.942 1.00 85.94 210 LYS A C 1
ATOM 1699 O O . LYS A 1 210 ? -28.531 -12.785 15.638 1.00 85.94 210 LYS A O 1
ATOM 1704 N N . ALA A 1 211 ? -26.839 -11.423 15.131 1.00 86.12 211 ALA A N 1
ATOM 1705 C CA . ALA A 1 211 ? -26.550 -12.078 13.856 1.00 86.12 211 ALA A CA 1
ATOM 1706 C C . ALA A 1 211 ? -25.828 -13.429 14.018 1.00 86.12 211 ALA A C 1
ATOM 1708 O O . ALA A 1 211 ? -25.992 -14.313 13.182 1.00 86.12 211 ALA A O 1
ATOM 1709 N N . CYS A 1 212 ? -25.004 -13.592 15.061 1.00 88.44 212 CYS A N 1
ATOM 1710 C CA . CYS A 1 212 ? -24.232 -14.822 15.289 1.00 88.44 212 CYS A CA 1
ATOM 1711 C C . CYS A 1 212 ? -24.426 -15.444 16.680 1.00 88.44 212 CYS A C 1
ATOM 1713 O O . CYS A 1 212 ? -23.748 -16.417 17.006 1.00 88.44 212 CYS A O 1
ATOM 1715 N N . ASN A 1 213 ? -25.339 -14.893 17.485 1.00 88.12 213 ASN A N 1
ATOM 1716 C CA . ASN A 1 213 ? -25.667 -15.292 18.857 1.00 88.12 213 ASN A CA 1
ATOM 1717 C C . ASN A 1 213 ? -24.441 -15.389 19.777 1.00 88.12 213 ASN A C 1
ATOM 1719 O O . ASN A 1 213 ? -24.340 -16.277 20.622 1.00 88.12 213 ASN A O 1
ATOM 1723 N N . LYS A 1 214 ? -23.460 -14.500 19.577 1.00 89.56 214 LYS A N 1
ATOM 1724 C CA . LYS A 1 214 ? -22.245 -14.456 20.396 1.00 89.56 214 LYS A CA 1
ATOM 1725 C C . LYS A 1 214 ? -22.397 -13.441 21.523 1.00 89.56 214 LYS A C 1
ATOM 1727 O O . LYS A 1 214 ? -22.677 -12.274 21.255 1.00 89.56 214 LYS A O 1
ATOM 1732 N N . ASP A 1 215 ? -22.113 -13.878 22.747 1.00 90.69 215 ASP A N 1
ATOM 1733 C CA . ASP A 1 215 ? -22.241 -13.062 23.956 1.00 90.69 215 ASP A CA 1
ATOM 1734 C C . ASP A 1 215 ? -20.932 -12.376 24.378 1.00 90.69 215 ASP A C 1
ATOM 1736 O O . ASP A 1 215 ? -19.845 -12.977 24.424 1.00 90.69 215 ASP A O 1
ATOM 1740 N N . PHE A 1 216 ? -21.052 -11.124 24.812 1.00 91.12 216 PHE A N 1
ATOM 1741 C CA . PHE A 1 216 ? -19.949 -10.252 25.198 1.00 91.12 216 PHE A CA 1
ATOM 1742 C C . PHE A 1 216 ? -20.177 -9.639 26.579 1.00 91.12 216 PHE A C 1
ATOM 1744 O O . PHE A 1 216 ? -21.235 -9.112 26.902 1.00 91.12 216 PHE A O 1
ATOM 1751 N N . ASN A 1 217 ? -19.129 -9.668 27.402 1.00 87.81 217 ASN A N 1
ATOM 1752 C CA . ASN A 1 217 ? -19.137 -9.043 28.728 1.00 87.81 217 ASN A CA 1
ATOM 1753 C C . ASN A 1 217 ? -19.051 -7.510 28.667 1.00 87.81 217 ASN A C 1
ATOM 1755 O O . ASN A 1 217 ? -19.353 -6.837 29.653 1.00 87.81 217 ASN A O 1
ATOM 1759 N N . HIS A 1 218 ? -18.586 -6.983 27.539 1.00 89.81 218 HIS A N 1
ATOM 1760 C CA . HIS A 1 218 ? -18.203 -5.594 27.342 1.00 89.81 218 HIS A CA 1
ATOM 1761 C C . HIS A 1 218 ? -18.745 -5.114 26.006 1.00 89.81 218 HIS A C 1
ATOM 1763 O O . HIS A 1 218 ? -18.672 -5.855 25.015 1.00 89.81 218 HIS A O 1
ATOM 1769 N N . MET A 1 219 ? -19.212 -3.870 25.967 1.00 91.19 219 MET A N 1
ATOM 1770 C CA . MET A 1 219 ? -19.662 -3.270 24.719 1.00 91.19 219 MET A CA 1
ATOM 1771 C C . MET A 1 219 ? -18.485 -3.063 23.766 1.00 91.19 219 MET A C 1
ATOM 1773 O O . MET A 1 219 ? -18.630 -3.271 22.563 1.00 91.19 219 MET A O 1
ATOM 1777 N N . SER A 1 220 ? -17.292 -2.748 24.289 1.00 91.19 220 SER A N 1
ATOM 1778 C CA . SER A 1 220 ? -16.064 -2.647 23.483 1.00 91.19 220 SER A CA 1
ATOM 1779 C C . SER A 1 220 ? -15.752 -3.943 22.727 1.00 91.19 220 SER A C 1
ATOM 1781 O O . SER A 1 220 ? -15.372 -3.903 21.557 1.00 91.19 220 SER A O 1
ATOM 1783 N N . GLY A 1 221 ? -15.982 -5.101 23.356 1.00 91.38 221 GLY A N 1
ATOM 1784 C CA . GLY A 1 221 ? -15.798 -6.412 22.733 1.00 91.38 221 GLY A CA 1
ATOM 1785 C C . GLY A 1 221 ? -16.803 -6.688 21.611 1.00 91.38 221 GLY A C 1
ATOM 1786 O O . GLY A 1 221 ? -16.414 -7.192 20.554 1.00 91.38 221 GLY A O 1
ATOM 1787 N N . LEU A 1 222 ? -18.076 -6.324 21.810 1.00 92.06 222 LEU A N 1
ATOM 1788 C CA . LEU A 1 222 ? -19.095 -6.422 20.760 1.00 92.06 222 LEU A CA 1
ATOM 1789 C C . LEU A 1 222 ? -18.787 -5.455 19.606 1.00 92.06 222 LEU A C 1
ATOM 1791 O O . LEU A 1 222 ? -18.803 -5.863 18.447 1.00 92.06 222 LEU A O 1
ATOM 1795 N N . ALA A 1 223 ? -18.431 -4.205 19.905 1.00 91.31 223 ALA A N 1
ATOM 1796 C CA . ALA A 1 223 ? -18.062 -3.205 18.904 1.00 91.31 223 ALA A CA 1
ATOM 1797 C C . ALA A 1 223 ? -16.857 -3.657 18.062 1.00 91.31 223 ALA A C 1
ATOM 1799 O O . ALA A 1 223 ? -16.906 -3.607 16.832 1.00 91.31 223 ALA A O 1
ATOM 1800 N N . GLN A 1 224 ? -15.813 -4.200 18.698 1.00 89.94 224 GLN A N 1
ATOM 1801 C CA . GLN A 1 224 ? -14.664 -4.768 17.993 1.00 89.94 224 GLN A CA 1
ATOM 1802 C C . GLN A 1 224 ? -15.077 -5.951 17.102 1.00 89.94 224 GLN A C 1
ATOM 1804 O O . GLN A 1 224 ? -14.658 -6.030 15.947 1.00 89.94 224 GLN A O 1
ATOM 1809 N N . HIS A 1 225 ? -15.928 -6.854 17.601 1.00 91.06 225 HIS A N 1
ATOM 1810 C CA . HIS A 1 225 ? -16.453 -7.972 16.815 1.00 91.06 225 HIS A CA 1
ATOM 1811 C C . HIS A 1 225 ? -17.205 -7.507 15.559 1.00 91.06 225 HIS A C 1
ATOM 1813 O O . HIS A 1 225 ? -16.943 -8.022 14.468 1.00 91.06 225 HIS A O 1
ATOM 1819 N N . LEU A 1 226 ? -18.092 -6.519 15.704 1.00 90.38 226 LEU A N 1
ATOM 1820 C CA . LEU A 1 226 ? -18.845 -5.933 14.595 1.00 90.38 226 LEU A CA 1
ATOM 1821 C C . LEU A 1 226 ? -17.912 -5.234 13.598 1.00 90.38 226 LEU A C 1
ATOM 1823 O O . LEU A 1 226 ? -18.052 -5.436 12.392 1.00 90.38 226 LEU A O 1
ATOM 1827 N N . LYS A 1 227 ? -16.902 -4.505 14.090 1.00 86.81 227 LYS A N 1
ATOM 1828 C CA . LYS A 1 227 ? -15.891 -3.820 13.269 1.00 86.81 227 LYS A CA 1
ATOM 1829 C C . LYS A 1 227 ? -15.068 -4.781 12.408 1.00 86.81 227 LYS A C 1
ATOM 1831 O O . LYS A 1 227 ? -14.799 -4.479 11.250 1.00 86.81 227 LYS A O 1
ATOM 1836 N N . HIS A 1 228 ? -14.668 -5.937 12.945 1.00 85.06 228 HIS A N 1
ATOM 1837 C CA . HIS A 1 228 ? -13.956 -6.953 12.159 1.00 85.06 228 HIS A CA 1
ATOM 1838 C C . HIS A 1 228 ? -14.833 -7.581 11.064 1.00 85.06 228 HIS A C 1
ATOM 1840 O O . HIS A 1 228 ? -14.298 -8.151 10.115 1.00 85.06 228 HIS A O 1
ATOM 1846 N N . GLY A 1 229 ? -16.162 -7.499 11.187 1.00 83.06 229 GLY A N 1
ATOM 1847 C CA . GLY A 1 229 ? -17.103 -7.903 10.141 1.00 83.06 229 GLY A CA 1
ATOM 1848 C C . GLY A 1 229 ? -17.210 -9.412 9.899 1.00 83.06 229 GLY A C 1
ATOM 1849 O O . GLY A 1 229 ? -17.889 -9.823 8.961 1.00 83.06 229 GLY A O 1
ATOM 1850 N N . SER A 1 230 ? -16.592 -10.255 10.735 1.00 82.00 230 SER A N 1
ATOM 1851 C CA . SER A 1 230 ? -16.548 -11.712 10.534 1.00 82.00 230 SER A CA 1
ATOM 1852 C C . SER A 1 230 ? -17.915 -12.400 10.626 1.00 82.00 230 SER A C 1
ATOM 1854 O O . SER A 1 230 ? -18.098 -13.461 10.038 1.00 82.00 230 SER A O 1
ATOM 1856 N N . CYS A 1 231 ? -18.887 -11.797 11.316 1.00 88.50 231 CYS A N 1
ATOM 1857 C CA . CYS A 1 231 ? -20.265 -12.291 11.402 1.00 88.50 231 CYS A CA 1
ATOM 1858 C C . CYS A 1 231 ? -21.217 -11.691 10.357 1.00 88.50 231 CYS A C 1
ATOM 1860 O O . CYS A 1 231 ? -22.348 -12.147 10.242 1.00 88.50 231 CYS A O 1
ATOM 1862 N N . GLY A 1 232 ? -20.805 -10.646 9.630 1.00 86.31 232 GLY A N 1
ATOM 1863 C CA . GLY A 1 232 ? -21.654 -9.971 8.647 1.00 86.31 232 GLY A CA 1
ATOM 1864 C C . GLY A 1 232 ? -22.834 -9.163 9.206 1.00 86.31 232 GLY A C 1
ATOM 1865 O O . GLY A 1 232 ? -23.606 -8.659 8.402 1.00 86.31 232 GLY A O 1
ATOM 1866 N N . ALA A 1 233 ? -22.968 -8.984 10.527 1.00 87.44 233 ALA A N 1
ATOM 1867 C CA . ALA A 1 233 ? -24.099 -8.274 11.145 1.00 87.44 233 ALA A CA 1
ATOM 1868 C C . ALA A 1 233 ? -24.330 -6.862 10.574 1.00 87.44 233 ALA A C 1
ATOM 1870 O O . ALA A 1 233 ? -25.458 -6.477 10.297 1.00 87.44 233 ALA A O 1
ATOM 1871 N N . LEU A 1 234 ? -23.252 -6.110 10.319 1.00 86.62 234 LEU A N 1
ATOM 1872 C CA . LEU A 1 234 ? -23.324 -4.754 9.760 1.00 86.62 234 LEU A CA 1
ATOM 1873 C C . LEU A 1 234 ? -23.714 -4.703 8.269 1.00 86.62 234 LEU A C 1
ATOM 1875 O O . LEU A 1 234 ? -23.798 -3.611 7.714 1.00 86.62 234 LEU A O 1
ATOM 1879 N N . LYS A 1 235 ? -23.917 -5.849 7.600 1.00 86.75 235 LYS A N 1
ATOM 1880 C CA . LYS A 1 235 ? -24.461 -5.891 6.231 1.00 86.75 235 LYS A CA 1
ATOM 1881 C C . LYS A 1 235 ? -25.974 -5.688 6.204 1.00 86.75 235 LYS A C 1
ATOM 1883 O O . LYS A 1 235 ? -26.500 -5.319 5.162 1.00 86.75 235 LYS A O 1
ATOM 1888 N N . ASP A 1 236 ? -26.654 -5.961 7.314 1.00 87.25 236 ASP A N 1
ATOM 1889 C CA . ASP A 1 236 ? -28.070 -5.662 7.465 1.00 87.25 236 ASP A CA 1
ATOM 1890 C C . ASP A 1 236 ? -28.236 -4.171 7.777 1.00 87.25 236 ASP A C 1
ATOM 1892 O O . ASP A 1 236 ? -27.717 -3.670 8.778 1.00 87.25 236 ASP A O 1
ATOM 1896 N N . ASP A 1 237 ? -28.919 -3.444 6.891 1.00 87.81 237 ASP A N 1
ATOM 1897 C CA . ASP A 1 237 ? -29.051 -1.992 7.012 1.00 87.81 237 ASP A CA 1
ATOM 1898 C C . ASP A 1 237 ? -29.837 -1.588 8.259 1.00 87.81 237 ASP A C 1
ATOM 1900 O O . ASP A 1 237 ? -29.470 -0.613 8.915 1.00 87.81 237 ASP A O 1
ATOM 1904 N N . SER A 1 238 ? -30.867 -2.350 8.633 1.00 85.56 238 SER A N 1
ATOM 1905 C CA . SER A 1 238 ? -31.661 -2.080 9.833 1.00 85.56 238 SER A CA 1
ATOM 1906 C C . SER A 1 238 ? -30.822 -2.224 11.103 1.00 85.56 238 SER A C 1
ATOM 1908 O O . SER A 1 238 ? -30.821 -1.319 11.941 1.00 85.56 238 SER A O 1
ATOM 1910 N N . PHE A 1 239 ? -30.049 -3.306 11.221 1.00 87.75 239 PHE A N 1
ATOM 1911 C CA . PHE A 1 239 ? -29.113 -3.519 12.323 1.00 87.75 239 PHE A CA 1
ATOM 1912 C C . PHE A 1 239 ? -28.034 -2.436 12.357 1.00 87.75 239 PHE A C 1
ATOM 1914 O O . PHE A 1 239 ? -27.761 -1.866 13.412 1.00 87.75 239 PHE A O 1
ATOM 1921 N N . ARG A 1 240 ? -27.420 -2.128 11.208 1.00 88.19 240 ARG A N 1
ATOM 1922 C CA . AR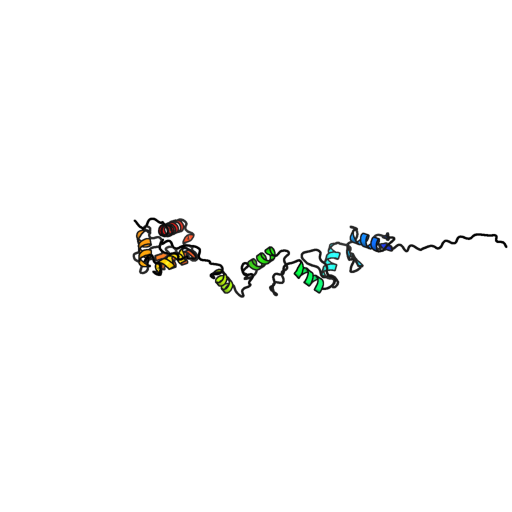G A 1 240 ? -26.340 -1.138 11.104 1.00 88.19 240 ARG A CA 1
ATOM 1923 C C . ARG A 1 240 ? -26.804 0.259 11.507 1.00 88.19 240 ARG A C 1
ATOM 1925 O O . ARG A 1 240 ? -26.076 0.936 12.229 1.00 88.19 240 ARG A O 1
ATOM 1932 N N . ILE A 1 241 ? -27.974 0.692 11.035 1.00 87.88 241 ILE A N 1
ATOM 1933 C CA . ILE A 1 241 ? -28.546 2.002 11.376 1.00 87.88 241 ILE A CA 1
ATOM 1934 C C . ILE A 1 241 ? -28.800 2.067 12.879 1.00 87.88 241 ILE A C 1
ATOM 1936 O O . ILE A 1 241 ? -28.242 2.928 13.550 1.00 87.88 241 ILE A O 1
ATOM 1940 N N . ALA A 1 242 ? -29.535 1.098 13.424 1.00 86.50 242 ALA A N 1
ATOM 1941 C CA . ALA A 1 242 ? -29.894 1.119 14.835 1.00 86.50 242 ALA A CA 1
ATOM 1942 C C . ALA A 1 242 ? -28.662 0.988 15.760 1.00 86.50 242 ALA A C 1
ATOM 1944 O O . ALA A 1 242 ? -28.585 1.652 16.791 1.00 86.50 242 ALA A O 1
ATOM 1945 N N . TYR A 1 243 ? -27.649 0.202 15.371 1.00 89.19 243 TYR A N 1
ATOM 1946 C CA . TYR A 1 243 ? -26.363 0.148 16.073 1.00 89.19 243 TYR A CA 1
ATOM 1947 C C . TYR A 1 243 ? -25.642 1.501 16.049 1.00 89.19 243 TYR A C 1
ATOM 1949 O O . TYR A 1 243 ? -25.184 1.972 17.089 1.00 89.19 243 TYR A O 1
ATOM 1957 N N . ASN A 1 244 ? -25.549 2.143 14.883 1.00 88.19 244 ASN A N 1
ATOM 1958 C CA . ASN A 1 244 ? -24.890 3.441 14.756 1.00 88.19 244 ASN A CA 1
ATOM 1959 C C . ASN A 1 244 ? -25.615 4.539 15.540 1.00 88.19 244 ASN A C 1
ATOM 1961 O O . ASN A 1 244 ? -24.939 5.411 16.086 1.00 88.19 244 ASN A O 1
ATOM 1965 N N . ASP A 1 245 ? -26.943 4.487 15.633 1.00 88.50 245 ASP A N 1
ATOM 1966 C CA . ASP A 1 245 ? -27.739 5.430 16.425 1.00 88.50 245 ASP A CA 1
ATOM 1967 C C . ASP A 1 245 ? -27.459 5.264 17.925 1.00 88.50 245 ASP A C 1
ATOM 1969 O O . ASP A 1 245 ? -27.185 6.251 18.607 1.00 88.50 245 ASP A O 1
ATOM 1973 N N . LEU A 1 246 ? -27.412 4.021 18.429 1.00 87.94 246 LEU A N 1
ATOM 1974 C CA . LEU A 1 246 ? -27.031 3.734 19.821 1.00 87.94 246 LEU A CA 1
ATOM 1975 C C . LEU A 1 246 ? -25.612 4.201 20.142 1.00 87.94 246 LEU A C 1
ATOM 1977 O O . LEU A 1 246 ? -25.364 4.773 21.201 1.00 87.94 246 LEU A O 1
ATOM 1981 N N . ILE A 1 247 ? -24.667 3.954 19.232 1.00 86.50 247 ILE A N 1
ATOM 1982 C CA . ILE A 1 247 ? -23.289 4.408 19.411 1.00 86.50 247 ILE A CA 1
ATOM 1983 C C . ILE A 1 247 ? -23.257 5.931 19.401 1.00 86.50 247 ILE A C 1
ATOM 1985 O O . ILE A 1 247 ? -22.701 6.503 20.324 1.00 86.50 247 ILE A O 1
ATOM 1989 N N . SER A 1 248 ? -23.879 6.590 18.422 1.00 84.50 248 SER A N 1
ATOM 1990 C CA . SER A 1 248 ? -23.908 8.056 18.302 1.00 84.50 248 SER A CA 1
ATOM 1991 C C . SER A 1 248 ? -24.557 8.734 19.506 1.00 84.50 248 SER A C 1
ATOM 1993 O O . SER A 1 248 ? -24.067 9.771 19.947 1.00 84.50 248 SER A O 1
ATOM 1995 N N . GLY A 1 249 ? -25.602 8.133 20.078 1.00 83.81 249 GLY A N 1
ATOM 1996 C CA . GLY A 1 249 ? -26.239 8.630 21.293 1.00 83.81 249 GLY A CA 1
ATOM 1997 C C . GLY A 1 249 ? -25.292 8.670 22.498 1.00 83.81 249 GLY A C 1
ATOM 1998 O O . GLY A 1 249 ? -25.423 9.561 23.330 1.00 83.81 249 GLY A O 1
ATOM 1999 N N . LEU A 1 250 ? -24.293 7.780 22.566 1.00 80.50 250 LEU A N 1
ATOM 2000 C CA . LEU A 1 250 ? -23.251 7.826 23.599 1.00 80.50 250 LEU A CA 1
ATOM 2001 C C . LEU A 1 250 ? -22.352 9.068 23.444 1.00 80.50 250 LEU A C 1
ATOM 2003 O O . LEU A 1 250 ? -21.766 9.520 24.419 1.00 80.50 250 LEU A O 1
ATOM 2007 N N . TYR A 1 251 ? -22.239 9.616 22.228 1.00 72.69 251 TYR A N 1
ATOM 2008 C CA . TYR A 1 251 ? -21.453 10.816 21.898 1.00 72.69 251 TYR A CA 1
ATOM 2009 C C . TYR A 1 251 ? -22.282 12.109 21.925 1.00 72.69 251 TYR A C 1
ATOM 2011 O O . TYR A 1 251 ? -21.724 13.185 21.699 1.00 72.69 251 TYR A O 1
ATOM 2019 N N . ALA A 1 252 ? -23.596 12.032 22.154 1.00 66.81 252 ALA A N 1
ATOM 2020 C CA . ALA A 1 252 ? -24.450 13.209 22.186 1.00 66.81 252 ALA A CA 1
ATOM 2021 C C . ALA A 1 252 ? -24.213 14.008 23.487 1.00 66.81 252 ALA A C 1
ATOM 2023 O O . ALA A 1 252 ? -24.196 13.421 24.568 1.00 66.81 252 ALA A O 1
ATOM 2024 N N . PRO A 1 253 ? -24.046 15.341 23.414 1.00 47.75 253 PRO A N 1
ATOM 2025 C CA . PRO A 1 253 ? -23.704 16.182 24.566 1.00 47.75 253 PRO A CA 1
ATOM 2026 C C . PRO A 1 253 ? -24.821 16.351 25.618 1.00 47.75 253 PRO A C 1
ATOM 2028 O O . PRO A 1 253 ? -24.586 16.995 26.637 1.00 47.75 253 PRO A O 1
ATOM 2031 N N . ASP A 1 254 ? -26.000 15.755 25.432 1.00 45.38 254 ASP A N 1
ATOM 2032 C CA . ASP A 1 254 ? -27.187 16.013 26.261 1.00 45.38 254 ASP A CA 1
ATOM 2033 C C . ASP A 1 254 ? -27.447 14.940 27.329 1.00 45.38 254 ASP A C 1
ATOM 2035 O O . ASP A 1 254 ? -28.569 14.468 27.508 1.00 45.38 254 ASP A O 1
ATOM 2039 N N . VAL A 1 255 ? -26.413 14.560 28.082 1.00 41.88 255 VAL A N 1
ATOM 2040 C CA . VAL A 1 255 ? -26.589 13.759 29.308 1.00 41.88 255 VAL A CA 1
ATOM 2041 C C . VAL A 1 255 ? -25.786 14.365 30.455 1.00 41.88 255 VAL A C 1
ATOM 2043 O O . VAL A 1 255 ? -24.907 13.726 31.018 1.00 41.88 255 VAL A O 1
ATOM 2046 N N . ASN A 1 256 ? -26.040 15.640 30.750 1.00 32.28 256 ASN A N 1
ATOM 2047 C CA . ASN A 1 256 ? -25.770 16.275 32.046 1.00 32.28 256 ASN A CA 1
ATOM 2048 C C . ASN A 1 256 ? -26.605 17.562 32.155 1.00 32.28 256 ASN A C 1
ATOM 2050 O O . ASN A 1 256 ? -26.089 18.677 32.062 1.00 32.28 256 ASN A O 1
ATOM 2054 N N . SER A 1 257 ? -27.912 17.380 32.337 1.00 32.69 257 SER A N 1
ATOM 2055 C CA . SER A 1 257 ? -28.749 18.295 33.120 1.00 32.69 257 SER A CA 1
ATOM 2056 C C . SER A 1 257 ? -29.009 17.663 34.477 1.00 32.69 257 SER A C 1
ATOM 2058 O O . SER A 1 257 ? -29.408 16.475 34.453 1.00 32.69 257 SER A O 1
#

Sequence (257 aa):
MSWSSSDSSSDSGYYSERIRCRPCGRDFKQREHLETHLLNSNKHHYCLRCSEDFDTHSDLIDHKNESWSHHRCPLCTFDGEEDYDLTSHIDRAHYRCGLDDCGRILSTAPGRDMHRRAVHLYCTAHSRFFKNEDNLKQHMQSALHVVPNFPCIMPSCDFKTVDQSAMILHLEAGQCPSGVTRSSVASYFLDNDYNRIVTNPYGPRHFECKACNKDFNHMSGLAQHLKHGSCGALKDDSFRIAYNDLISGLYAPDVNS